Protein AF-A0A4S3JK43-F1 (afdb_monomer_lite)

Radius of gyration: 19.87 Å; chains: 1; bounding box: 52×36×55 Å

Organism: NCBI:txid1220188

Sequence (204 aa):
MPNLSIALGRFKNSVSPQIVTAFYYDSKAAVPNTFSPPVPAKHADFVQYVNSHPQEPVSGLVRQYRDYDAIVRKMFAQEPDHPSISVGFLSIVPLSTEHESVDLKVRACDPSPESEEVKSKHLVPLKDEDRRPNGSPAVVSSMKEFRANFDIVCENSLHDLDWNNVVVPCSAVASSLVPVPEQYAHQAMASVASVTRSLRSRMT

Foldseek 3Di:
DDDQDDDDFDDDDDPDFDFPQQADDDDPDDQDQPQPPDQPDALQCLLVVCVVCLPDDVCVNCPRLVVSVVVVVVCCVPPVPPPNRNPRNRNGRHQADQPFHRQHWDAFDDCVVPDPVVVVPDPDDDDPVRTDDGGHHAFDRHPVQLLLQLCVLVVVPCVVPRSTHDHDRCVSRVRSRGDDPPVCPVVSVVSVVVVVVVVVVVVD

Secondary structure (DSSP, 8-state):
---------------S----SS------S---S-PSSPPSS-GGGHHHHHHH-TTS-HHHHTHHHHHHHHHHHHHHHH-TT-TTTSSTTTT----B-SS-B---B--PPP-TTS-HHHHTT-SSPPPGGGSPPTTSBSS-SSHHHHHHHHHHHTTTTTTT---TT----HHHHHHHHSPPPHHHHHHHHHHHHHHHHHHHHH--

Structure (mmCIF, N/CA/C/O backbone):
data_AF-A0A4S3JK43-F1
#
_entry.id   AF-A0A4S3JK43-F1
#
loop_
_atom_site.group_PDB
_atom_site.id
_atom_site.type_symbol
_atom_site.label_atom_id
_atom_site.label_alt_id
_atom_site.label_comp_id
_atom_site.label_asym_id
_atom_site.label_entity_id
_atom_site.label_seq_id
_atom_site.pdbx_PDB_ins_code
_atom_site.Cartn_x
_atom_site.Cartn_y
_atom_site.Cartn_z
_atom_site.occupancy
_atom_site.B_iso_or_equiv
_atom_site.auth_seq_id
_atom_site.auth_comp_id
_atom_site.auth_asym_id
_atom_site.auth_atom_id
_atom_site.pdbx_PDB_model_num
ATOM 1 N N . MET A 1 1 ? -6.129 -17.955 -3.817 1.00 21.62 1 MET A N 1
ATOM 2 C CA . MET A 1 1 ? -4.766 -17.808 -3.262 1.00 21.62 1 MET A CA 1
ATOM 3 C C . MET A 1 1 ? -4.440 -16.324 -3.234 1.00 21.62 1 MET A C 1
ATOM 5 O O . MET A 1 1 ? -4.575 -15.719 -4.293 1.00 21.62 1 MET A O 1
ATOM 9 N N . PRO A 1 2 ? -4.127 -15.692 -2.091 1.00 27.53 2 PRO A N 1
ATOM 10 C CA . PRO A 1 2 ? -3.780 -14.280 -2.104 1.00 27.53 2 PRO A CA 1
ATOM 11 C C . PRO A 1 2 ? -2.303 -14.147 -2.491 1.00 27.53 2 PRO A C 1
ATOM 13 O O . PRO A 1 2 ? -1.413 -14.608 -1.781 1.00 27.53 2 PRO A O 1
ATOM 16 N N . ASN A 1 3 ? -2.058 -13.558 -3.659 1.00 22.78 3 ASN A N 1
ATOM 17 C CA . ASN A 1 3 ? -0.717 -13.289 -4.163 1.00 22.78 3 ASN A CA 1
ATOM 18 C C . ASN A 1 3 ? -0.169 -12.029 -3.485 1.00 22.78 3 ASN A C 1
ATOM 20 O O . ASN A 1 3 ? -0.546 -10.910 -3.834 1.00 22.78 3 ASN A O 1
ATOM 24 N N . LEU A 1 4 ? 0.732 -12.232 -2.525 1.00 21.45 4 LEU A N 1
ATOM 25 C CA . LEU A 1 4 ? 1.594 -11.195 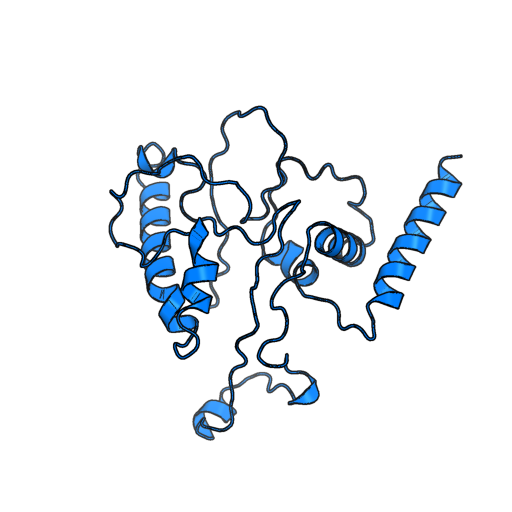-1.968 1.00 21.45 4 LEU A CA 1
ATOM 26 C C . LEU A 1 4 ? 2.477 -10.647 -3.104 1.00 21.45 4 LEU A C 1
ATOM 28 O O . LEU A 1 4 ? 3.251 -11.391 -3.704 1.00 21.45 4 LEU A O 1
ATOM 32 N N . SER A 1 5 ? 2.325 -9.369 -3.456 1.00 23.05 5 SER A N 1
ATOM 33 C CA . SER A 1 5 ? 3.155 -8.724 -4.481 1.00 23.05 5 SER A CA 1
ATOM 34 C C . SER A 1 5 ? 4.331 -8.008 -3.823 1.00 23.05 5 SER A C 1
ATOM 36 O O . SER A 1 5 ? 4.140 -7.124 -2.994 1.00 23.05 5 SER A O 1
ATOM 38 N N . ILE A 1 6 ? 5.543 -8.415 -4.200 1.00 26.05 6 ILE A N 1
ATOM 39 C CA . ILE A 1 6 ? 6.818 -7.784 -3.849 1.00 26.05 6 ILE A CA 1
ATOM 40 C C . ILE A 1 6 ? 7.334 -7.126 -5.134 1.00 26.05 6 ILE A C 1
ATOM 42 O O . ILE A 1 6 ? 7.434 -7.799 -6.161 1.00 26.05 6 ILE A O 1
ATOM 46 N N . ALA A 1 7 ? 7.622 -5.824 -5.097 1.00 32.94 7 ALA A N 1
ATOM 47 C CA . ALA A 1 7 ? 8.268 -5.127 -6.207 1.00 32.94 7 ALA A CA 1
ATOM 48 C C . ALA A 1 7 ? 9.750 -5.538 -6.272 1.00 32.94 7 ALA A C 1
ATOM 50 O O . ALA A 1 7 ? 10.445 -5.511 -5.258 1.00 32.94 7 ALA A O 1
ATOM 51 N N . LEU A 1 8 ? 10.224 -5.936 -7.454 1.00 30.16 8 LEU A N 1
ATOM 52 C CA . LEU A 1 8 ? 11.607 -6.347 -7.705 1.00 30.16 8 LEU A CA 1
ATOM 53 C C . LEU A 1 8 ? 12.268 -5.334 -8.644 1.00 30.16 8 LEU A C 1
ATOM 55 O O . LEU A 1 8 ? 11.792 -5.114 -9.754 1.00 30.16 8 LEU A O 1
ATOM 59 N N . GLY A 1 9 ? 13.373 -4.737 -8.198 1.00 32.94 9 GLY A N 1
ATOM 60 C CA . GLY A 1 9 ? 14.222 -3.849 -8.990 1.00 32.94 9 GLY A CA 1
ATOM 61 C C . GLY A 1 9 ? 15.698 -4.122 -8.699 1.00 32.94 9 GLY A C 1
ATOM 62 O O . GLY A 1 9 ? 16.065 -4.479 -7.580 1.00 32.94 9 GLY A O 1
ATOM 63 N N . ARG A 1 10 ? 16.556 -3.987 -9.715 1.00 30.67 10 ARG A N 1
ATOM 64 C CA . ARG A 1 10 ? 18.011 -4.167 -9.603 1.00 30.67 10 ARG A CA 1
ATOM 65 C C . ARG A 1 10 ? 18.656 -2.792 -9.404 1.00 30.67 10 ARG A C 1
ATOM 67 O O . ARG A 1 10 ? 18.830 -2.052 -10.365 1.00 30.67 10 ARG A O 1
ATOM 74 N N . PHE A 1 11 ? 19.019 -2.446 -8.171 1.00 35.94 11 PHE A N 1
ATOM 75 C CA . PHE A 1 11 ? 19.742 -1.205 -7.877 1.00 35.94 11 PHE A CA 1
ATOM 76 C C . PHE A 1 11 ? 21.240 -1.396 -8.155 1.00 35.94 11 PHE A C 1
ATOM 78 O O . PHE A 1 11 ? 21.933 -2.091 -7.415 1.00 35.94 11 PHE A O 1
ATOM 85 N N . LYS A 1 12 ? 21.755 -0.801 -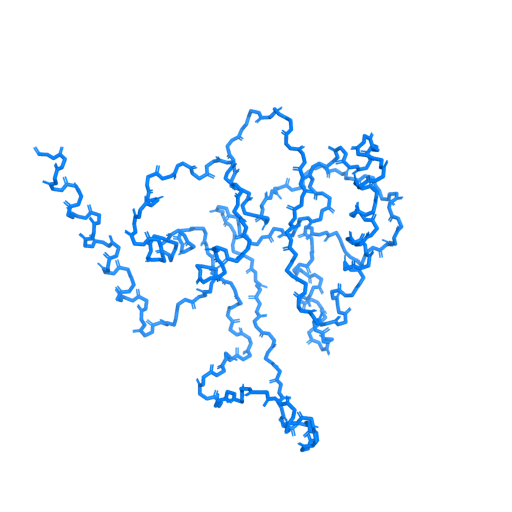9.237 1.00 32.38 12 LYS A N 1
ATOM 86 C CA . LYS A 1 12 ? 23.202 -0.625 -9.447 1.00 32.38 12 LYS A CA 1
ATOM 87 C C . LYS A 1 12 ? 23.560 0.833 -9.159 1.00 32.38 12 LYS A C 1
ATOM 89 O O . LYS A 1 12 ? 23.078 1.712 -9.859 1.00 32.38 12 LYS A O 1
ATOM 94 N N . ASN A 1 13 ? 24.397 1.034 -8.138 1.00 34.53 13 ASN A N 1
ATOM 95 C CA . ASN A 1 13 ? 25.210 2.220 -7.836 1.00 34.53 13 ASN A CA 1
ATOM 96 C C . ASN A 1 13 ? 24.635 3.571 -8.299 1.00 34.53 13 ASN A C 1
ATOM 98 O O . ASN A 1 13 ? 24.945 4.030 -9.396 1.00 34.53 13 ASN A O 1
ATOM 102 N N . SER A 1 14 ? 23.884 4.250 -7.430 1.00 33.47 14 SER A N 1
ATOM 103 C CA . SER A 1 14 ? 23.610 5.680 -7.591 1.00 33.47 14 SER A CA 1
ATOM 104 C C . SER A 1 14 ? 23.762 6.395 -6.255 1.00 33.47 14 SER A C 1
ATOM 106 O O . SER A 1 14 ? 23.276 5.940 -5.222 1.00 33.47 14 SER A O 1
ATOM 108 N N . VAL A 1 15 ? 24.522 7.484 -6.289 1.00 31.30 15 VAL A N 1
ATOM 109 C CA . VAL A 1 15 ? 25.023 8.238 -5.143 1.00 31.30 15 VAL A CA 1
ATOM 110 C C . VAL A 1 15 ? 24.006 9.329 -4.812 1.00 31.30 15 VAL A C 1
ATOM 112 O O . VAL A 1 15 ? 24.186 10.459 -5.240 1.00 31.30 15 VAL A O 1
ATOM 115 N N . SER A 1 16 ? 22.913 8.991 -4.121 1.00 28.38 16 SER A N 1
ATOM 116 C CA . SER A 1 16 ? 22.078 9.963 -3.391 1.00 28.38 16 SER A CA 1
ATOM 117 C C . SER A 1 16 ? 21.059 9.266 -2.464 1.00 28.38 16 SER A C 1
ATOM 119 O O . SER A 1 16 ? 20.673 8.130 -2.734 1.00 28.38 16 SER A O 1
ATOM 121 N N . PRO A 1 17 ? 20.639 9.911 -1.360 1.00 27.95 17 PRO A N 1
ATOM 122 C CA . PRO A 1 17 ? 19.913 9.267 -0.259 1.00 27.95 17 PRO A CA 1
ATOM 123 C C . PRO A 1 17 ? 18.385 9.395 -0.389 1.00 27.95 17 PRO A C 1
ATOM 125 O O . PRO A 1 17 ? 17.904 10.503 -0.206 1.00 27.95 17 PRO A O 1
ATOM 128 N N . GLN A 1 18 ? 17.614 8.324 -0.670 1.00 27.48 18 GLN A N 1
ATOM 129 C CA . GLN A 1 18 ? 16.135 8.304 -0.500 1.00 27.48 18 GLN A CA 1
ATOM 130 C C . GLN A 1 18 ? 15.566 6.890 -0.241 1.00 27.48 18 GLN A C 1
ATOM 132 O O . GLN A 1 18 ? 16.079 5.903 -0.753 1.00 27.48 18 GLN A O 1
ATOM 137 N N . ILE A 1 19 ? 14.513 6.800 0.577 1.00 31.27 19 ILE A N 1
ATOM 138 C CA . ILE A 1 19 ? 13.820 5.581 1.053 1.00 31.27 19 ILE A CA 1
ATOM 139 C C . ILE A 1 19 ? 13.072 4.869 -0.084 1.00 31.27 19 ILE A C 1
ATOM 141 O O . ILE A 1 19 ? 12.347 5.519 -0.830 1.00 31.27 19 ILE A O 1
ATOM 145 N N . VAL A 1 20 ? 13.158 3.535 -0.173 1.00 31.36 20 VAL A N 1
ATOM 146 C CA . VAL A 1 20 ? 12.403 2.711 -1.138 1.00 31.36 20 VAL A CA 1
ATOM 147 C C . VAL A 1 20 ? 11.753 1.505 -0.453 1.00 31.36 20 VAL A C 1
ATOM 149 O O . VAL A 1 20 ? 11.879 0.376 -0.903 1.00 31.36 20 VAL A O 1
ATOM 152 N N . THR A 1 21 ? 10.921 1.693 0.573 1.00 31.48 21 THR A N 1
ATOM 153 C CA . THR A 1 21 ? 9.732 0.812 0.584 1.00 31.48 21 THR A CA 1
ATOM 154 C C . THR A 1 21 ? 9.048 1.126 -0.732 1.00 31.48 21 THR A C 1
ATOM 156 O O . THR A 1 21 ? 8.925 2.321 -0.999 1.00 31.48 21 THR A O 1
ATOM 159 N N . ALA A 1 22 ? 8.754 0.130 -1.586 1.00 34.19 22 ALA A N 1
ATOM 160 C CA . ALA A 1 22 ? 8.150 0.381 -2.897 1.00 34.19 22 ALA A CA 1
ATOM 161 C C . ALA A 1 22 ? 7.182 1.549 -2.737 1.00 34.19 22 ALA A C 1
ATOM 163 O O . ALA A 1 22 ? 6.277 1.415 -1.912 1.00 34.19 22 ALA A O 1
ATOM 164 N N . PHE A 1 23 ? 7.522 2.667 -3.412 1.00 37.28 23 PHE A N 1
ATOM 165 C CA . PHE A 1 23 ? 6.862 3.982 -3.429 1.00 37.28 23 PHE A CA 1
ATOM 166 C C . PHE A 1 23 ? 7.622 5.200 -2.848 1.00 37.28 23 PHE A C 1
ATOM 168 O O . PHE A 1 23 ? 7.091 5.882 -1.976 1.00 37.28 23 PHE A O 1
ATOM 175 N N . TYR A 1 24 ? 8.762 5.588 -3.459 1.00 25.50 24 TYR A N 1
ATOM 176 C CA . TYR A 1 24 ? 9.117 7.013 -3.641 1.00 25.50 24 TYR A CA 1
ATOM 177 C C . TYR A 1 24 ? 10.156 7.302 -4.760 1.00 25.50 24 TYR A C 1
ATOM 179 O O . TYR A 1 24 ? 11.210 6.674 -4.758 1.00 25.50 24 TYR A O 1
ATOM 187 N N . TYR A 1 25 ? 9.864 8.237 -5.693 1.00 30.89 25 TYR A N 1
ATOM 188 C CA . TYR A 1 25 ? 10.819 9.158 -6.369 1.00 30.89 25 TYR A CA 1
ATOM 189 C C . TYR A 1 25 ? 10.104 10.212 -7.262 1.00 30.89 25 TYR A C 1
ATOM 191 O O . TYR A 1 25 ? 9.044 9.941 -7.828 1.00 30.89 25 TYR A O 1
ATOM 199 N N . ASP A 1 26 ? 10.738 11.386 -7.404 1.00 31.27 26 ASP A N 1
ATOM 200 C CA . ASP A 1 26 ? 10.402 12.577 -8.215 1.00 31.27 26 ASP A CA 1
ATOM 201 C C . ASP A 1 26 ? 10.646 12.366 -9.731 1.00 31.27 26 ASP A C 1
ATOM 203 O O . ASP A 1 26 ? 11.760 12.097 -10.186 1.00 31.27 26 ASP A O 1
ATOM 207 N N . SER A 1 27 ? 9.604 12.475 -10.562 1.00 33.16 27 SER A N 1
ATOM 208 C CA . SER A 1 27 ? 9.692 12.174 -11.994 1.00 33.16 27 SER A CA 1
ATOM 209 C C . SER A 1 27 ? 10.045 13.397 -12.857 1.00 33.16 27 SER A C 1
ATOM 211 O O . SER A 1 27 ? 9.162 14.096 -13.354 1.00 33.16 27 SER A O 1
ATOM 213 N N . LYS A 1 28 ? 11.334 13.575 -13.177 1.00 31.34 28 LYS A N 1
ATOM 214 C CA . LYS A 1 28 ? 11.771 14.297 -14.400 1.00 31.34 28 LYS A CA 1
ATOM 215 C C . LYS A 1 28 ? 12.385 13.405 -15.483 1.00 31.34 28 LYS A C 1
ATOM 217 O O . LYS A 1 28 ? 12.762 13.904 -16.541 1.00 31.34 28 LYS A O 1
ATOM 222 N N . ALA A 1 29 ? 12.441 12.089 -15.283 1.00 35.53 29 ALA A N 1
ATOM 223 C CA . ALA A 1 29 ? 12.893 11.161 -16.316 1.00 35.53 29 ALA A CA 1
ATOM 224 C C . ALA A 1 29 ? 11.704 10.641 -17.142 1.00 35.53 29 ALA A C 1
ATOM 226 O O . ALA A 1 29 ? 10.849 9.903 -16.651 1.00 35.53 29 ALA A O 1
ATOM 227 N N . ALA A 1 30 ? 11.646 11.029 -18.417 1.00 34.38 30 ALA A N 1
ATOM 228 C CA . ALA A 1 30 ? 10.699 10.479 -19.377 1.00 34.38 30 ALA A CA 1
ATOM 229 C C . ALA A 1 30 ? 11.078 9.024 -19.705 1.00 34.38 30 ALA A C 1
ATOM 231 O O . ALA A 1 30 ? 12.048 8.770 -20.415 1.00 34.38 30 ALA A O 1
ATOM 232 N N . VAL A 1 31 ? 10.312 8.064 -19.186 1.00 43.66 31 VAL A N 1
ATOM 233 C CA . VAL A 1 31 ? 10.404 6.656 -19.596 1.00 43.66 31 VAL A CA 1
ATOM 234 C C . VAL A 1 31 ? 9.749 6.511 -20.980 1.00 43.66 31 VAL A C 1
ATOM 236 O O . VAL A 1 31 ? 8.636 7.014 -21.162 1.00 43.66 31 VAL A O 1
ATOM 239 N N . PRO A 1 32 ? 10.396 5.871 -21.973 1.00 40.34 32 PRO A N 1
ATOM 240 C CA . PRO A 1 32 ? 9.797 5.664 -23.288 1.00 40.34 32 PRO A CA 1
ATOM 241 C C . PRO A 1 32 ? 8.547 4.769 -23.201 1.00 40.34 32 PRO A C 1
ATOM 243 O O . PRO A 1 32 ? 8.568 3.703 -22.591 1.00 40.34 32 PRO A O 1
ATOM 246 N N . ASN A 1 33 ? 7.461 5.210 -23.844 1.00 44.09 33 ASN A N 1
ATOM 247 C CA . ASN A 1 33 ? 6.120 4.599 -23.866 1.00 44.09 33 ASN A CA 1
ATOM 248 C C . ASN A 1 33 ? 6.026 3.264 -24.652 1.00 44.09 33 ASN A C 1
ATOM 250 O O . ASN A 1 33 ? 5.014 2.996 -25.293 1.00 44.09 33 ASN A O 1
ATOM 254 N N . THR A 1 34 ? 7.060 2.422 -24.677 1.00 51.34 34 THR A N 1
ATOM 255 C CA . THR A 1 34 ? 7.114 1.254 -25.585 1.00 51.34 34 THR A CA 1
ATOM 256 C C . THR A 1 34 ? 6.593 -0.056 -24.989 1.00 51.34 34 THR A C 1
ATOM 258 O O . THR A 1 34 ? 6.662 -1.091 -25.648 1.00 51.34 34 THR A O 1
ATOM 261 N N . PHE A 1 35 ? 6.060 -0.048 -23.765 1.00 57.81 35 PHE A N 1
ATOM 262 C CA . PHE A 1 35 ? 5.606 -1.269 -23.100 1.00 57.81 35 PHE A CA 1
ATOM 263 C C . PHE A 1 35 ? 4.106 -1.519 -23.326 1.00 57.81 35 PHE A C 1
ATOM 265 O O . PHE A 1 35 ? 3.270 -0.688 -22.981 1.00 57.81 35 PHE A O 1
ATOM 272 N N . SER A 1 36 ? 3.775 -2.675 -23.907 1.00 56.28 36 SER A N 1
ATOM 273 C CA . SER A 1 36 ? 2.405 -3.168 -24.097 1.00 56.28 36 SER A CA 1
ATOM 274 C C . SER A 1 36 ? 2.100 -4.196 -22.998 1.00 56.28 36 SER A C 1
ATOM 276 O O . SER A 1 36 ? 2.900 -5.117 -22.820 1.00 56.28 36 SER A O 1
ATOM 278 N N . PRO A 1 37 ? 1.005 -4.049 -22.233 1.00 67.25 37 PRO A N 1
ATOM 279 C CA . PRO A 1 37 ? -0.197 -3.284 -22.525 1.00 67.25 37 PRO A CA 1
ATOM 280 C C . PRO A 1 37 ? -0.093 -1.837 -22.018 1.00 67.25 37 PRO A C 1
ATOM 282 O O . PRO A 1 37 ? 0.562 -1.584 -21.006 1.00 67.25 37 PRO A O 1
ATOM 285 N N . PRO A 1 38 ? -0.759 -0.880 -22.682 1.00 79.44 38 PRO A N 1
ATOM 286 C CA . PRO A 1 38 ? -0.805 0.492 -22.201 1.00 79.44 38 PRO A CA 1
ATOM 287 C C . PRO A 1 38 ? -1.550 0.573 -20.861 1.00 79.44 38 PRO A C 1
ATOM 289 O O . PRO A 1 38 ? -2.595 -0.057 -20.679 1.00 79.44 38 PRO A O 1
ATOM 292 N N . VAL A 1 39 ? -1.024 1.379 -19.938 1.00 85.81 39 VAL A N 1
ATOM 293 C CA . VAL A 1 39 ? -1.710 1.761 -18.694 1.00 85.81 39 VAL A CA 1
ATOM 294 C C . VAL A 1 39 ? -2.438 3.103 -18.878 1.00 85.81 39 VAL A C 1
ATOM 296 O O . VAL A 1 39 ? -1.941 3.947 -19.627 1.00 85.81 39 VAL A O 1
ATOM 299 N N . PRO A 1 40 ? -3.587 3.337 -18.212 1.00 87.81 40 PRO A N 1
ATOM 300 C CA . PRO A 1 40 ? -4.376 4.571 -18.363 1.00 87.81 40 PRO A CA 1
ATOM 301 C C . PRO A 1 40 ? -3.638 5.852 -17.971 1.00 87.81 40 PRO A C 1
ATOM 303 O O . PRO A 1 40 ? -3.845 6.906 -18.565 1.00 87.81 40 PRO A O 1
ATOM 306 N N . ALA A 1 41 ? -2.775 5.750 -16.966 1.00 89.44 41 ALA A N 1
ATOM 307 C CA . ALA A 1 41 ? -1.901 6.811 -16.496 1.00 89.44 41 ALA A CA 1
ATOM 308 C C . ALA A 1 41 ? -0.573 6.204 -16.041 1.00 89.44 41 ALA A C 1
ATOM 310 O O . ALA A 1 41 ? -0.511 5.020 -15.687 1.00 89.44 41 ALA A O 1
ATOM 311 N N . LYS A 1 42 ? 0.496 7.004 -16.016 1.00 86.38 42 LYS A N 1
ATOM 312 C CA . LYS A 1 42 ? 1.786 6.554 -15.478 1.00 86.38 42 LYS A CA 1
ATOM 313 C C . LYS A 1 42 ? 1.633 6.196 -13.999 1.00 86.38 42 LYS A C 1
ATOM 315 O O . LYS A 1 42 ? 0.785 6.752 -13.312 1.00 86.38 42 LYS A O 1
ATOM 320 N N . HIS A 1 43 ? 2.486 5.308 -13.490 1.00 85.69 43 HIS A N 1
ATOM 321 C CA . HIS A 1 43 ? 2.465 4.928 -12.071 1.00 85.69 43 HIS A CA 1
ATOM 322 C C . HIS A 1 43 ? 2.637 6.136 -11.131 1.00 85.69 43 HIS A C 1
ATOM 324 O O . HIS A 1 43 ? 1.994 6.177 -10.087 1.00 85.69 43 HIS A O 1
ATOM 330 N N . ALA A 1 44 ? 3.416 7.147 -11.538 1.00 82.56 44 ALA A N 1
ATOM 331 C CA . ALA A 1 44 ? 3.544 8.423 -10.827 1.00 82.56 44 ALA A CA 1
ATOM 332 C C . ALA A 1 44 ? 2.196 9.145 -10.636 1.00 82.56 44 ALA A C 1
ATOM 334 O O . ALA A 1 44 ? 1.936 9.704 -9.576 1.00 82.56 44 ALA A O 1
ATOM 335 N N . ASP A 1 45 ? 1.314 9.045 -11.631 1.00 86.31 45 ASP A N 1
ATOM 336 C CA . ASP A 1 45 ? 0.011 9.710 -11.670 1.00 86.31 45 ASP A CA 1
ATOM 337 C C . ASP A 1 45 ? -1.132 8.765 -11.248 1.00 86.31 45 ASP A C 1
ATOM 339 O O . ASP A 1 45 ? -2.310 9.111 -11.348 1.00 86.31 45 ASP A O 1
ATOM 343 N N . PHE A 1 46 ? -0.817 7.548 -10.783 1.00 87.94 46 PHE A N 1
ATOM 344 C CA . PHE A 1 46 ? -1.811 6.511 -10.483 1.00 87.94 46 PHE A CA 1
ATOM 345 C C . PHE A 1 46 ? -2.841 6.975 -9.453 1.00 87.94 46 PHE A C 1
ATOM 347 O O . PHE A 1 46 ? -4.033 6.728 -9.611 1.00 87.94 46 PHE A O 1
ATOM 354 N N . VAL A 1 47 ? -2.402 7.670 -8.405 1.00 87.75 47 VAL A N 1
ATOM 355 C CA . VAL A 1 47 ? -3.305 8.154 -7.351 1.00 87.75 47 VAL A CA 1
ATOM 356 C C . VAL A 1 47 ? -4.262 9.201 -7.920 1.00 87.75 47 VAL A C 1
ATOM 358 O O . VAL A 1 47 ? -5.464 9.137 -7.668 1.00 87.75 47 VAL A O 1
ATOM 361 N N . GLN A 1 48 ? -3.759 10.112 -8.757 1.00 89.88 48 GLN A N 1
ATOM 362 C CA . GLN A 1 48 ? -4.591 11.093 -9.449 1.00 89.88 48 GLN A CA 1
ATOM 363 C C . GLN A 1 48 ? -5.613 10.407 -10.366 1.00 89.88 48 GLN A C 1
ATOM 365 O O . GLN A 1 48 ? -6.783 10.785 -10.362 1.00 89.88 48 GLN A O 1
ATOM 370 N N . TYR A 1 49 ? -5.193 9.372 -11.100 1.00 91.44 49 TYR A N 1
ATOM 371 C CA . TYR A 1 49 ? -6.076 8.558 -11.935 1.00 91.44 49 TYR A CA 1
ATOM 372 C C . TYR A 1 49 ? -7.160 7.847 -11.122 1.00 91.44 49 TYR A C 1
ATOM 374 O O . TYR A 1 49 ? -8.330 7.863 -11.498 1.00 91.44 49 TYR A O 1
ATOM 382 N N . VAL A 1 50 ? -6.803 7.254 -9.982 1.00 91.12 50 VAL A N 1
ATOM 383 C CA . VAL A 1 50 ? -7.787 6.648 -9.085 1.00 91.12 50 VAL A CA 1
ATOM 384 C C . VAL A 1 50 ? -8.781 7.719 -8.646 1.00 91.12 50 VAL A C 1
ATOM 386 O O . VAL A 1 50 ? -9.983 7.545 -8.842 1.00 91.12 50 VAL A O 1
ATOM 389 N N . ASN A 1 51 ? -8.309 8.855 -8.136 1.00 90.88 51 ASN A N 1
ATOM 390 C CA . ASN A 1 51 ? -9.160 9.934 -7.635 1.00 90.88 51 ASN A CA 1
ATOM 391 C C . ASN A 1 51 ? -10.084 10.552 -8.694 1.00 90.88 51 ASN A C 1
ATOM 393 O O . ASN A 1 51 ? -11.186 10.970 -8.343 1.00 90.88 51 ASN A O 1
ATOM 397 N N . SER A 1 52 ? -9.695 10.566 -9.973 1.00 93.88 52 SER A N 1
ATOM 398 C CA . SER A 1 52 ? -10.558 11.046 -11.061 1.00 93.88 52 SER A CA 1
ATOM 399 C C . SER A 1 52 ? -11.681 10.074 -11.447 1.00 93.88 52 SER A C 1
ATOM 401 O O . SER A 1 52 ? -12.630 10.491 -12.108 1.00 93.88 52 SER A O 1
ATOM 403 N N . HIS A 1 53 ? -11.644 8.823 -10.970 1.00 93.88 53 HIS A N 1
ATOM 404 C CA . HIS A 1 53 ? -12.668 7.799 -11.216 1.00 93.88 53 HIS A CA 1
ATOM 405 C C . HIS A 1 53 ? -13.304 7.307 -9.900 1.00 93.88 53 HIS A C 1
ATOM 407 O O . HIS A 1 53 ? -13.120 6.151 -9.508 1.00 93.88 53 HIS A O 1
ATOM 413 N N . PRO A 1 54 ? -14.048 8.156 -9.161 1.00 90.56 54 PRO A N 1
ATOM 414 C CA . PRO A 1 54 ? -14.586 7.803 -7.843 1.00 90.56 54 PRO A CA 1
ATOM 415 C C . PRO A 1 54 ? -15.702 6.748 -7.888 1.00 90.56 54 PRO A C 1
ATOM 417 O O . PRO A 1 54 ? -15.886 6.030 -6.911 1.00 90.56 54 PRO A O 1
ATOM 420 N N . GLN A 1 55 ? -16.430 6.651 -9.005 1.00 89.50 55 GLN A N 1
ATOM 421 C CA . GLN A 1 55 ? -17.551 5.716 -9.183 1.00 89.50 55 GLN A CA 1
ATOM 422 C C . GLN A 1 55 ? -17.110 4.329 -9.663 1.00 89.50 55 GLN A C 1
ATOM 424 O O . GLN A 1 55 ? -17.896 3.384 -9.642 1.00 89.50 55 GLN A O 1
ATOM 429 N N . GLU A 1 56 ? -15.859 4.191 -10.101 1.00 90.00 56 GLU A N 1
ATOM 430 C CA . GLU A 1 56 ? -15.332 2.908 -10.546 1.00 90.00 56 GLU A CA 1
ATOM 431 C C . GLU A 1 56 ? -14.768 2.107 -9.365 1.00 90.00 56 GLU A C 1
ATOM 433 O O . GLU A 1 56 ? -14.056 2.657 -8.508 1.00 90.00 56 GLU A O 1
ATOM 438 N N . PRO A 1 57 ? -15.043 0.791 -9.302 1.00 87.19 57 PRO A N 1
ATOM 439 C CA . PRO A 1 57 ? -14.472 -0.056 -8.272 1.00 87.19 57 PRO A CA 1
ATOM 440 C C . PRO A 1 57 ? -12.949 -0.107 -8.428 1.00 87.19 57 PRO A C 1
ATOM 442 O O . PRO A 1 57 ? -12.428 -0.301 -9.529 1.00 87.19 57 PRO A O 1
ATOM 445 N N . VAL A 1 58 ? -12.222 -0.004 -7.309 1.00 87.56 58 VAL A N 1
ATOM 446 C CA . VAL A 1 58 ? -10.745 -0.026 -7.301 1.00 87.56 58 VAL A CA 1
ATOM 447 C C . VAL A 1 58 ? -10.202 -1.267 -8.013 1.00 87.56 58 VAL A C 1
ATOM 449 O O . VAL A 1 58 ? -9.217 -1.176 -8.737 1.00 87.56 58 VAL A O 1
ATOM 452 N N . SER A 1 59 ? -10.875 -2.413 -7.867 1.00 85.56 59 SER A N 1
ATOM 453 C CA . SER A 1 59 ? -10.522 -3.674 -8.531 1.00 85.56 59 SER A CA 1
ATOM 454 C C . SER A 1 59 ? -10.532 -3.587 -10.063 1.00 85.56 59 SER A C 1
ATOM 456 O O . SER A 1 59 ? -9.727 -4.256 -10.713 1.00 85.56 59 SER A O 1
ATOM 458 N N . GLY A 1 60 ? -11.406 -2.757 -10.639 1.00 88.19 60 GLY A N 1
ATOM 459 C CA . GLY A 1 60 ? -11.424 -2.449 -12.068 1.00 88.19 60 GLY A CA 1
ATOM 460 C C . GLY A 1 60 ? -10.256 -1.549 -12.459 1.00 88.19 60 GLY A C 1
ATOM 461 O O . GLY A 1 60 ? -9.497 -1.893 -13.364 1.00 88.19 60 GLY A O 1
ATOM 462 N N . LEU A 1 61 ? -10.052 -0.463 -11.707 1.00 90.62 61 LEU A N 1
ATOM 463 C CA . LEU A 1 61 ? -9.001 0.529 -11.961 1.00 90.62 61 LEU A CA 1
ATOM 464 C C . LEU A 1 61 ? -7.586 -0.070 -11.917 1.00 90.62 61 LEU A C 1
ATOM 466 O O . LEU A 1 61 ? -6.740 0.280 -12.735 1.00 90.62 61 LEU A O 1
ATOM 470 N N . VAL A 1 62 ? -7.319 -1.010 -11.002 1.00 90.56 62 VAL A N 1
ATOM 471 C CA . VAL A 1 62 ? -5.997 -1.658 -10.866 1.00 90.56 62 VAL A CA 1
ATOM 472 C C . VAL A 1 62 ? -5.745 -2.769 -11.884 1.00 90.56 62 VAL A C 1
ATOM 474 O O . VAL A 1 62 ? -4.616 -3.245 -12.003 1.00 90.56 62 VAL A O 1
ATOM 477 N N . ARG A 1 63 ? -6.770 -3.225 -12.613 1.00 88.12 63 ARG A N 1
ATOM 478 C CA . ARG A 1 63 ? -6.668 -4.411 -13.474 1.00 88.12 63 ARG A CA 1
ATOM 479 C C . ARG A 1 63 ? -5.592 -4.253 -14.546 1.00 88.12 63 ARG A C 1
ATOM 481 O O . ARG A 1 63 ? -4.762 -5.142 -14.698 1.00 88.12 63 ARG A O 1
ATOM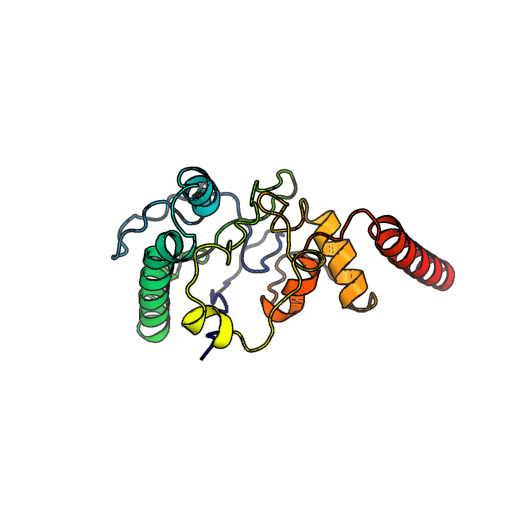 488 N N . GLN A 1 64 ? -5.579 -3.119 -15.242 1.00 86.12 64 GLN A N 1
ATOM 489 C CA . GLN A 1 64 ? -4.608 -2.850 -16.308 1.00 86.12 64 GLN A CA 1
ATOM 490 C C . GLN A 1 64 ? -3.178 -2.736 -15.769 1.00 86.12 64 GLN A C 1
ATOM 492 O O . GLN A 1 64 ? -2.248 -3.227 -16.401 1.00 86.12 64 GLN A O 1
ATOM 497 N N . TYR A 1 65 ? -3.007 -2.183 -14.566 1.00 87.69 65 TYR A N 1
ATOM 498 C CA . TYR A 1 65 ? -1.714 -2.132 -13.878 1.00 87.69 65 TYR A CA 1
ATOM 499 C C . TYR A 1 65 ? -1.221 -3.523 -13.467 1.00 87.69 65 TYR A C 1
ATOM 501 O O . TYR A 1 65 ? -0.041 -3.828 -13.598 1.00 87.69 65 TYR A O 1
ATOM 509 N N . ARG A 1 66 ? -2.119 -4.410 -13.025 1.00 86.38 66 ARG A N 1
ATOM 510 C CA . ARG A 1 66 ? -1.774 -5.806 -12.723 1.00 86.38 66 ARG A CA 1
ATOM 511 C C . ARG A 1 66 ? -1.353 -6.570 -13.977 1.00 86.38 66 ARG A C 1
ATOM 513 O O . ARG A 1 66 ? -0.395 -7.338 -13.930 1.00 86.38 66 ARG A O 1
ATOM 520 N N . ASP A 1 67 ? -2.077 -6.385 -15.077 1.00 85.00 67 ASP A N 1
ATOM 521 C CA . ASP A 1 67 ? -1.782 -7.061 -16.341 1.00 85.00 67 ASP A CA 1
ATOM 522 C C . ASP A 1 67 ? -0.449 -6.542 -16.933 1.00 85.00 67 ASP A C 1
ATOM 524 O O . ASP A 1 67 ? 0.358 -7.334 -17.422 1.00 85.00 67 ASP A O 1
ATOM 528 N N . TYR A 1 68 ? -0.163 -5.241 -16.781 1.00 86.12 68 TYR A N 1
ATOM 529 C CA . TYR A 1 68 ? 1.149 -4.638 -17.043 1.00 86.12 68 TYR A CA 1
ATOM 530 C C . TYR A 1 68 ? 2.255 -5.284 -16.195 1.00 86.12 68 TYR A C 1
ATOM 532 O O . TYR A 1 68 ? 3.242 -5.784 -16.736 1.00 86.12 68 TYR A O 1
ATOM 540 N N . ASP A 1 69 ? 2.069 -5.350 -14.873 1.00 84.25 69 ASP A N 1
ATOM 541 C CA . ASP A 1 69 ? 3.070 -5.884 -13.945 1.00 84.25 69 ASP A CA 1
ATOM 542 C C . ASP A 1 69 ? 3.362 -7.374 -14.194 1.00 84.25 69 ASP A C 1
ATOM 544 O O . ASP A 1 69 ? 4.507 -7.813 -14.110 1.00 84.25 69 ASP A O 1
ATOM 548 N N . ALA A 1 70 ? 2.358 -8.162 -14.595 1.00 83.25 70 ALA A N 1
ATOM 549 C CA . ALA A 1 70 ? 2.551 -9.559 -14.984 1.00 83.25 70 ALA A CA 1
ATOM 550 C C . ALA A 1 70 ? 3.515 -9.710 -16.175 1.00 83.25 70 ALA A C 1
ATOM 552 O O . ALA A 1 70 ? 4.354 -10.617 -16.189 1.00 83.25 70 ALA A O 1
ATOM 553 N N . ILE A 1 71 ? 3.429 -8.811 -17.160 1.00 83.69 71 ILE A N 1
ATOM 554 C CA . ILE A 1 71 ? 4.319 -8.815 -18.326 1.00 83.69 71 ILE A CA 1
ATOM 555 C C . ILE A 1 71 ? 5.706 -8.314 -17.926 1.00 83.69 71 ILE A C 1
ATOM 557 O O . ILE A 1 71 ? 6.695 -8.912 -18.347 1.00 83.69 71 ILE A O 1
ATOM 561 N N . VAL A 1 72 ? 5.799 -7.297 -17.059 1.00 82.56 72 VAL A N 1
ATOM 562 C CA . VAL A 1 72 ? 7.091 -6.795 -16.559 1.00 82.56 72 VAL A CA 1
ATOM 563 C C . VAL A 1 72 ? 7.824 -7.901 -15.808 1.00 82.56 72 VAL A C 1
ATOM 565 O O . VAL A 1 72 ? 8.998 -8.147 -16.072 1.00 82.56 72 VAL A O 1
ATOM 568 N N . ARG A 1 73 ? 7.126 -8.641 -14.939 1.00 82.25 73 ARG A N 1
ATOM 569 C CA . ARG A 1 73 ? 7.694 -9.787 -14.212 1.00 82.25 73 ARG A CA 1
ATOM 570 C C . ARG A 1 73 ? 8.163 -10.891 -15.153 1.00 82.25 73 ARG A C 1
ATOM 572 O O . ARG A 1 73 ? 9.229 -11.462 -14.938 1.00 82.25 73 ARG A O 1
ATOM 579 N N . LYS A 1 74 ? 7.393 -11.188 -16.205 1.00 82.88 74 LYS A N 1
ATOM 580 C CA . LYS A 1 74 ? 7.794 -12.167 -17.222 1.00 82.88 74 LYS A CA 1
ATOM 581 C C . LYS A 1 74 ? 9.055 -11.709 -17.955 1.00 82.88 74 LYS A C 1
ATOM 583 O O . LYS A 1 74 ? 9.982 -12.497 -18.090 1.00 82.88 74 LYS A O 1
ATOM 588 N N . MET A 1 75 ? 9.107 -10.451 -18.383 1.00 81.12 75 MET A N 1
ATOM 589 C CA . MET A 1 75 ? 10.277 -9.875 -19.044 1.00 81.12 75 MET A CA 1
ATOM 590 C C . MET A 1 75 ? 11.493 -9.892 -18.113 1.00 81.12 75 MET A C 1
ATOM 592 O O . MET A 1 75 ? 12.557 -10.320 -18.531 1.00 81.12 75 MET A O 1
ATOM 596 N N . PHE A 1 76 ? 11.329 -9.540 -16.835 1.00 80.88 76 PHE A N 1
ATOM 597 C CA . PHE A 1 76 ? 12.406 -9.582 -15.842 1.00 80.88 76 PHE A CA 1
ATOM 598 C C . PHE A 1 76 ? 12.972 -10.989 -15.655 1.00 80.88 76 PHE A C 1
ATOM 600 O O . PHE A 1 76 ? 14.182 -11.161 -15.532 1.00 80.88 76 PHE A O 1
ATOM 607 N N . ALA A 1 77 ? 12.101 -11.999 -15.663 1.00 82.50 77 ALA A N 1
ATOM 608 C CA . ALA A 1 77 ? 12.508 -13.390 -15.524 1.00 82.50 77 ALA A CA 1
ATOM 609 C C . ALA A 1 77 ? 13.213 -13.949 -16.772 1.00 82.50 77 ALA A C 1
ATOM 611 O O . ALA A 1 77 ? 14.074 -14.812 -16.630 1.00 82.50 77 ALA A O 1
ATOM 612 N N . GLN A 1 78 ? 12.826 -13.514 -17.976 1.00 85.88 78 GLN A N 1
ATOM 613 C CA . GLN A 1 78 ? 13.341 -14.072 -19.237 1.00 85.88 78 GLN A CA 1
ATOM 614 C C . GLN A 1 78 ? 14.505 -13.262 -19.826 1.00 85.88 78 GLN A C 1
ATOM 616 O O . GLN A 1 78 ? 15.456 -13.837 -20.343 1.00 85.88 78 GLN A O 1
ATOM 621 N N . GLU A 1 79 ? 14.443 -11.935 -19.735 1.00 83.81 79 GLU A N 1
ATOM 622 C CA . GLU A 1 79 ? 15.367 -10.984 -20.358 1.00 83.81 79 GLU A CA 1
ATOM 623 C C . GLU A 1 79 ? 15.748 -9.882 -19.349 1.00 83.81 79 GLU A C 1
ATOM 625 O O . GLU A 1 79 ? 15.351 -8.723 -19.492 1.00 83.81 79 GLU A O 1
ATOM 630 N N . PRO A 1 80 ? 16.520 -10.208 -18.297 1.00 75.94 80 PRO A N 1
ATOM 631 C CA . PRO A 1 80 ? 16.831 -9.267 -17.217 1.00 75.94 80 PRO A CA 1
ATOM 632 C C . PRO A 1 80 ? 17.643 -8.041 -17.667 1.00 75.94 80 PRO A C 1
ATOM 634 O O . PRO A 1 80 ? 17.647 -7.028 -16.969 1.00 75.94 80 PRO A O 1
ATOM 637 N N . ASP A 1 81 ? 18.320 -8.121 -18.816 1.00 81.62 81 ASP A N 1
ATOM 638 C CA . ASP A 1 81 ? 19.106 -7.029 -19.402 1.00 81.62 81 ASP A CA 1
ATOM 639 C C . ASP A 1 81 ? 18.320 -6.230 -20.464 1.00 81.62 81 ASP A C 1
ATOM 641 O O . ASP A 1 81 ? 18.893 -5.401 -21.174 1.00 81.62 81 ASP A O 1
ATOM 645 N N . HIS A 1 82 ? 17.005 -6.455 -20.591 1.00 78.06 82 HIS A N 1
ATOM 646 C CA . HIS A 1 82 ? 16.173 -5.707 -21.529 1.00 78.06 82 HIS A CA 1
ATOM 647 C C . HIS A 1 82 ? 16.182 -4.199 -21.185 1.00 78.06 82 HIS A C 1
ATOM 649 O O . HIS A 1 82 ? 15.960 -3.836 -20.024 1.00 78.06 82 HIS A O 1
ATOM 655 N N . PRO A 1 83 ? 16.343 -3.290 -22.171 1.00 77.69 83 PRO A N 1
ATOM 656 C CA . PRO A 1 83 ? 16.454 -1.846 -21.941 1.00 77.69 83 PRO A CA 1
ATOM 657 C C . PRO A 1 83 ? 15.330 -1.245 -21.085 1.00 77.69 83 PRO A C 1
ATOM 659 O O . PRO A 1 83 ? 15.578 -0.359 -20.266 1.00 77.69 83 PRO A O 1
ATOM 662 N N . SER A 1 84 ? 14.103 -1.756 -21.225 1.00 70.44 84 SER A N 1
ATOM 663 C CA . SER A 1 84 ? 12.945 -1.314 -20.435 1.00 70.44 84 SER A CA 1
ATOM 664 C C . SER A 1 84 ? 13.033 -1.666 -18.946 1.00 70.44 84 SER A C 1
ATOM 666 O O . SER A 1 84 ? 12.445 -0.957 -18.141 1.00 70.44 84 SER A O 1
ATOM 668 N N . ILE A 1 85 ? 13.771 -2.715 -18.567 1.00 69.88 85 ILE A N 1
ATOM 669 C CA . ILE A 1 85 ? 13.962 -3.146 -17.168 1.00 69.88 85 ILE A CA 1
ATOM 670 C C . ILE A 1 85 ? 15.095 -2.376 -16.492 1.00 69.88 85 ILE A C 1
ATOM 672 O O . ILE A 1 85 ? 15.061 -2.150 -15.283 1.00 69.88 85 ILE A O 1
ATOM 676 N N . SER A 1 86 ? 16.084 -1.923 -17.264 1.00 66.12 86 SER A N 1
ATOM 677 C CA . SER A 1 86 ? 17.161 -1.053 -16.766 1.00 66.12 86 SER A CA 1
ATOM 678 C C . SER A 1 86 ? 16.636 0.240 -16.134 1.00 66.12 86 SER A C 1
ATOM 680 O O . SER A 1 86 ? 17.334 0.867 -15.339 1.00 66.12 86 SER A O 1
ATOM 682 N N . VAL A 1 87 ? 15.403 0.634 -16.464 1.00 65.69 87 VAL A N 1
ATOM 683 C CA . VAL A 1 87 ? 14.670 1.691 -15.772 1.00 65.69 87 VAL A CA 1
ATOM 684 C C . VAL A 1 87 ? 14.181 1.128 -14.433 1.00 65.69 87 VAL A C 1
ATOM 686 O O . VAL A 1 87 ? 13.108 0.540 -14.349 1.00 65.69 87 VAL A O 1
ATOM 689 N N . GLY A 1 88 ? 14.969 1.303 -13.368 1.00 63.16 88 GLY A N 1
ATOM 690 C CA . GLY A 1 88 ? 14.745 0.683 -12.049 1.00 63.16 88 GLY A CA 1
ATOM 691 C C . GLY A 1 88 ? 13.427 1.015 -11.324 1.00 63.16 88 GLY A C 1
ATOM 692 O O . GLY A 1 88 ? 13.211 0.519 -10.223 1.00 63.16 88 GLY A O 1
ATOM 693 N N . PHE A 1 89 ? 12.539 1.817 -11.922 1.00 67.00 89 PHE A N 1
ATOM 694 C CA . PHE A 1 89 ? 11.311 2.344 -11.309 1.00 67.00 89 PHE A CA 1
ATOM 695 C C . PHE A 1 89 ? 10.025 1.992 -12.085 1.00 67.00 89 PHE A C 1
ATOM 697 O O . PHE A 1 89 ? 9.015 2.682 -11.966 1.00 67.00 89 PHE A O 1
ATOM 704 N N . LEU A 1 90 ? 10.047 0.932 -12.902 1.00 70.62 90 LEU A N 1
ATOM 705 C CA . LEU A 1 90 ? 9.027 0.653 -13.926 1.00 70.62 90 LEU A CA 1
ATOM 706 C C . LEU A 1 90 ? 7.586 0.402 -13.398 1.00 70.62 90 LEU A C 1
ATOM 708 O O . LEU A 1 90 ? 6.633 0.624 -14.141 1.00 70.62 90 LEU A O 1
ATOM 712 N N . SER A 1 91 ? 7.405 0.040 -12.119 1.00 77.00 91 SER A N 1
ATOM 713 C CA . SER A 1 91 ? 6.090 -0.266 -11.506 1.00 77.00 91 SER A CA 1
ATOM 714 C C . SER A 1 91 ? 5.897 0.371 -10.115 1.00 77.00 91 SER A C 1
ATOM 716 O O . SER A 1 91 ? 5.353 -0.253 -9.203 1.00 77.00 91 SER A O 1
ATOM 718 N N . ILE A 1 92 ? 6.394 1.596 -9.907 1.00 78.25 92 ILE A N 1
ATOM 719 C CA . ILE A 1 92 ? 6.393 2.263 -8.593 1.00 78.25 92 ILE A CA 1
ATOM 720 C C . ILE A 1 92 ? 5.450 3.485 -8.599 1.00 78.25 92 ILE A C 1
ATOM 722 O O . ILE A 1 92 ? 5.621 4.408 -9.387 1.00 78.25 92 ILE A O 1
ATOM 726 N N . VAL A 1 93 ? 4.455 3.478 -7.710 1.00 81.75 93 VAL A N 1
ATOM 727 C CA . VAL A 1 93 ? 3.456 4.521 -7.416 1.00 81.75 93 VAL A CA 1
ATOM 728 C C . VAL A 1 93 ? 3.856 5.340 -6.180 1.00 81.75 93 VAL A C 1
ATOM 730 O O . VAL A 1 93 ? 3.667 4.864 -5.078 1.00 81.75 93 VAL A O 1
ATOM 733 N N . PRO A 1 94 ? 4.359 6.571 -6.272 1.00 76.38 94 PRO A N 1
ATOM 734 C CA . PRO A 1 94 ? 4.758 7.338 -5.087 1.00 76.38 94 PRO A CA 1
ATOM 735 C C . PRO A 1 94 ? 3.579 7.557 -4.111 1.00 76.38 94 PRO A C 1
ATOM 737 O O . PRO A 1 94 ? 2.501 7.972 -4.533 1.00 76.38 94 PRO A O 1
ATOM 740 N N . LEU A 1 95 ? 3.781 7.278 -2.812 1.00 74.25 95 LEU A N 1
ATOM 741 C CA . LEU A 1 95 ? 2.744 7.414 -1.769 1.00 74.25 95 LEU A CA 1
ATOM 742 C C . LEU A 1 95 ? 2.993 8.549 -0.771 1.00 74.25 95 LEU A C 1
ATOM 744 O O . LEU A 1 95 ? 2.043 9.052 -0.182 1.00 74.25 95 LEU A O 1
ATOM 748 N N . SER A 1 96 ? 4.236 8.958 -0.540 1.00 64.06 96 SER A N 1
ATOM 749 C CA . SER A 1 96 ? 4.510 10.080 0.361 1.00 64.06 96 SER A CA 1
ATOM 750 C C . SER A 1 96 ? 5.873 10.683 0.095 1.00 64.06 96 SER A C 1
ATOM 752 O O . SER A 1 96 ? 6.883 9.987 0.148 1.00 64.06 96 SER A O 1
ATOM 754 N N . THR A 1 97 ? 5.863 11.985 -0.138 1.00 59.50 97 THR A N 1
ATOM 755 C CA . THR A 1 97 ? 7.013 12.857 -0.340 1.00 59.50 97 THR A CA 1
ATOM 756 C C . THR A 1 97 ? 7.508 13.394 0.998 1.00 59.50 97 THR A C 1
ATOM 758 O O . THR A 1 97 ? 6.728 13.494 1.945 1.00 59.50 97 THR A O 1
ATOM 761 N N . GLU A 1 98 ? 8.788 13.776 1.113 1.00 56.50 98 GLU A N 1
ATOM 762 C CA . GLU A 1 98 ? 9.251 14.541 2.289 1.00 56.50 98 GLU A CA 1
ATOM 763 C C . GLU A 1 98 ? 8.466 15.853 2.464 1.00 56.50 98 GLU A C 1
ATOM 765 O O . GLU A 1 98 ? 8.379 16.381 3.573 1.00 56.50 98 GLU A O 1
ATOM 770 N N . HIS A 1 99 ? 7.862 16.355 1.382 1.00 52.16 99 HIS A N 1
ATOM 771 C CA . HIS A 1 99 ? 7.188 17.649 1.338 1.00 52.16 99 HIS A CA 1
ATOM 772 C C . HIS A 1 99 ? 5.694 17.575 1.000 1.00 52.16 99 HIS A C 1
ATOM 774 O O . HIS A 1 99 ? 4.996 18.570 1.178 1.00 52.16 99 HIS A O 1
ATOM 780 N N . GLU A 1 100 ? 5.183 16.426 0.552 1.00 61.72 100 GLU A N 1
ATOM 781 C CA . GLU A 1 100 ? 3.798 16.295 0.085 1.00 61.72 100 GLU A CA 1
ATOM 782 C C . GLU A 1 100 ? 3.160 14.963 0.504 1.00 61.72 100 GLU A C 1
ATOM 784 O O . GLU A 1 100 ? 3.700 13.868 0.312 1.00 61.72 100 GLU A O 1
ATOM 789 N N . SER A 1 101 ? 1.959 15.068 1.065 1.00 66.25 101 SER A N 1
ATOM 790 C CA . SER A 1 101 ? 1.090 13.931 1.343 1.00 66.25 101 SER A CA 1
ATOM 791 C C . SER A 1 101 ? 0.289 13.578 0.094 1.00 66.25 101 SER A C 1
ATOM 793 O O . SER A 1 101 ? -0.291 14.463 -0.538 1.00 66.25 101 SER A O 1
ATOM 795 N N . VAL A 1 102 ? 0.177 12.294 -0.225 1.00 73.56 102 VAL A N 1
ATOM 796 C CA . VAL A 1 102 ? -0.711 11.830 -1.291 1.00 73.56 102 VAL A CA 1
ATOM 797 C C . VAL A 1 102 ? -2.146 11.758 -0.771 1.00 73.56 102 VAL A C 1
ATOM 799 O O . VAL A 1 102 ? -2.412 11.142 0.260 1.00 73.56 102 VAL A O 1
ATOM 802 N N . ASP A 1 103 ? -3.087 12.352 -1.509 1.00 82.38 103 ASP A N 1
ATOM 803 C CA . ASP A 1 103 ? -4.518 12.267 -1.200 1.00 82.38 103 ASP A CA 1
ATOM 804 C C . ASP A 1 103 ? -5.080 10.891 -1.597 1.00 82.38 103 ASP A C 1
ATOM 806 O O . ASP A 1 103 ? -5.718 10.739 -2.637 1.00 82.38 103 ASP A O 1
ATOM 810 N N . LEU A 1 104 ? -4.799 9.858 -0.799 1.00 85.56 104 LEU A N 1
ATOM 811 C CA . LEU A 1 104 ? -5.314 8.505 -1.010 1.00 85.56 104 LEU A CA 1
ATOM 812 C C . LEU A 1 104 ? -6.359 8.162 0.054 1.00 85.56 104 LEU A C 1
ATOM 814 O O . LEU A 1 104 ? -6.049 8.048 1.242 1.00 85.56 104 LEU A O 1
ATOM 818 N N . LYS A 1 105 ? -7.604 7.954 -0.383 1.00 88.69 105 LYS A N 1
ATOM 819 C CA . LYS A 1 105 ? -8.755 7.715 0.499 1.00 88.69 105 LYS A CA 1
ATOM 820 C C . LYS A 1 105 ? -9.259 6.281 0.423 1.00 88.69 105 LYS A C 1
ATOM 822 O O . LYS A 1 105 ? -9.237 5.649 -0.633 1.00 88.69 105 LYS A O 1
ATOM 827 N N . VAL A 1 106 ? -9.759 5.782 1.549 1.00 88.88 106 VAL A N 1
ATOM 828 C CA . VAL A 1 106 ? -10.444 4.492 1.635 1.00 88.88 106 VAL A CA 1
ATOM 829 C C . VAL A 1 106 ? -11.722 4.555 0.805 1.00 88.88 106 VAL A C 1
ATOM 831 O O . VAL A 1 106 ? -12.550 5.442 1.005 1.00 88.88 106 VAL A O 1
ATOM 834 N N . ARG A 1 107 ? -11.896 3.584 -0.095 1.00 88.69 107 ARG A N 1
ATOM 835 C CA . ARG A 1 107 ? -13.184 3.290 -0.732 1.00 88.69 107 ARG A CA 1
ATOM 836 C C . ARG A 1 107 ? -13.793 2.091 -0.031 1.00 88.69 107 ARG A C 1
ATOM 838 O O . ARG A 1 107 ? -13.391 0.959 -0.297 1.00 88.69 107 ARG A O 1
ATOM 845 N N . ALA A 1 108 ? -14.674 2.349 0.929 1.00 84.25 108 ALA A N 1
ATOM 846 C CA . ALA A 1 108 ? -15.285 1.282 1.708 1.00 84.25 108 ALA A CA 1
ATOM 847 C C . ALA A 1 108 ? -16.227 0.469 0.809 1.00 84.25 108 ALA A C 1
ATOM 849 O O . ALA A 1 108 ? -16.995 1.039 0.035 1.00 84.25 108 ALA A O 1
ATOM 850 N N . CYS A 1 109 ? -16.163 -0.860 0.904 1.00 76.12 109 CYS A N 1
ATOM 851 C CA . CYS A 1 109 ? -17.162 -1.715 0.274 1.00 76.12 109 CYS A CA 1
ATOM 852 C C . CYS A 1 109 ? -18.452 -1.600 1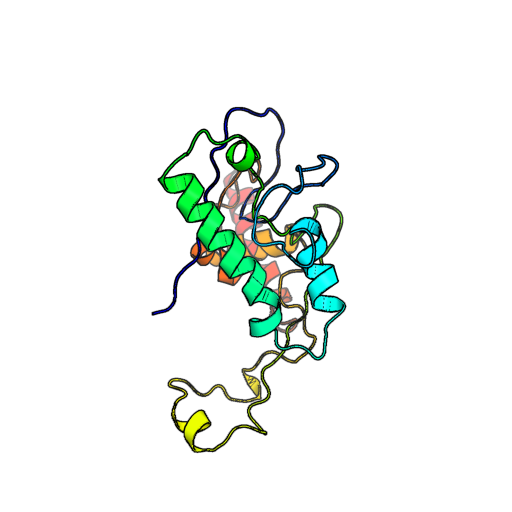.085 1.00 76.12 109 CYS A C 1
ATOM 854 O O . CYS A 1 109 ? -18.430 -1.849 2.292 1.00 76.12 109 CYS A O 1
ATOM 856 N N . ASP A 1 110 ? -19.546 -1.211 0.436 1.00 74.75 110 ASP A N 1
ATOM 857 C CA . ASP A 1 110 ? -20.873 -1.278 1.035 1.00 74.75 110 ASP A CA 1
ATOM 858 C C . ASP A 1 110 ? -21.428 -2.697 0.834 1.00 74.75 110 ASP A C 1
ATOM 860 O O . ASP A 1 110 ? -21.610 -3.103 -0.315 1.00 74.75 110 ASP A O 1
ATOM 864 N N . PRO A 1 111 ? -21.675 -3.471 1.906 1.00 73.75 111 PRO A N 1
ATOM 865 C CA . PRO A 1 111 ? -22.275 -4.794 1.795 1.00 73.75 111 PRO A CA 1
ATOM 866 C C . PRO A 1 111 ? -23.808 -4.751 1.710 1.00 73.75 111 PRO A C 1
ATOM 868 O O . PRO A 1 111 ? -24.429 -5.795 1.519 1.00 73.75 111 PRO A O 1
ATOM 871 N N . SER A 1 112 ? -24.451 -3.586 1.866 1.00 75.88 112 SER A N 1
ATOM 872 C CA . SER A 1 112 ? -25.912 -3.461 1.811 1.00 75.88 112 SER A CA 1
ATOM 873 C C . SER A 1 112 ? -26.556 -3.942 0.495 1.00 75.88 112 SER A C 1
ATOM 875 O O . SER A 1 112 ? -27.578 -4.630 0.586 1.00 75.88 112 SER A O 1
ATOM 877 N N . PRO A 1 113 ? -25.981 -3.698 -0.706 1.00 79.69 113 PRO A N 1
ATOM 878 C CA . PRO A 1 113 ? -26.555 -4.164 -1.965 1.00 79.69 113 PRO A CA 1
ATOM 879 C C . PRO A 1 113 ? -26.197 -5.624 -2.294 1.00 79.69 113 PRO A C 1
ATOM 881 O O . PRO A 1 113 ? -26.654 -6.149 -3.309 1.00 79.69 113 PRO A O 1
ATOM 884 N N . GLU A 1 114 ? -25.370 -6.292 -1.483 1.00 80.38 114 GLU A N 1
ATOM 885 C CA . GLU A 1 114 ? -24.964 -7.676 -1.733 1.00 80.38 114 GLU A CA 1
ATOM 886 C C . GLU A 1 114 ? -26.068 -8.672 -1.352 1.00 80.38 114 GLU A C 1
ATOM 888 O O . GLU A 1 114 ? -26.742 -8.536 -0.329 1.00 80.38 114 GLU A O 1
ATOM 893 N N . SER A 1 115 ? -26.220 -9.732 -2.151 1.00 84.06 115 SER A N 1
ATOM 894 C CA . SER A 1 115 ? -27.113 -10.850 -1.830 1.00 84.06 115 SER A CA 1
ATOM 895 C C . SER A 1 115 ? -26.648 -11.603 -0.579 1.00 84.06 115 SER A C 1
ATOM 897 O O . SER A 1 115 ? -25.442 -11.772 -0.372 1.00 84.06 115 SER A O 1
ATOM 899 N N . GLU A 1 116 ? -27.582 -12.174 0.182 1.00 81.94 116 GLU A N 1
ATOM 900 C CA . GLU A 1 116 ? -27.285 -12.982 1.378 1.00 81.94 116 GLU A CA 1
ATOM 901 C C . GLU A 1 116 ? -26.335 -14.163 1.098 1.00 81.94 116 GLU A C 1
ATOM 903 O O . GLU A 1 116 ? -25.493 -14.494 1.928 1.00 81.94 116 GLU A O 1
ATOM 908 N N . GLU A 1 117 ? -26.378 -14.733 -0.109 1.00 83.19 117 GLU A N 1
ATOM 909 C CA . GLU A 1 117 ? -25.470 -15.798 -0.569 1.00 83.19 117 GLU A CA 1
ATOM 910 C C . GLU A 1 117 ? -24.001 -15.357 -0.693 1.00 83.19 117 GLU A C 1
ATOM 912 O O . GLU A 1 117 ? -23.086 -16.182 -0.651 1.00 83.19 117 GLU A O 1
ATOM 917 N N . VAL A 1 118 ? -23.756 -14.065 -0.915 1.00 80.88 118 VAL A N 1
ATOM 918 C CA . VAL A 1 118 ? -22.407 -13.480 -0.976 1.00 80.88 118 VAL A CA 1
ATOM 919 C C . VAL A 1 118 ? -21.960 -13.102 0.429 1.00 80.88 118 VAL A C 1
ATOM 921 O O . VAL A 1 118 ? -20.844 -13.439 0.825 1.00 80.88 118 VAL A O 1
ATOM 924 N N . LYS A 1 119 ? -22.858 -12.525 1.235 1.00 77.69 119 LYS A N 1
ATOM 925 C CA . LYS A 1 119 ? -22.597 -12.239 2.651 1.00 77.69 119 LYS A CA 1
ATOM 926 C C . LYS A 1 119 ? -22.209 -13.500 3.419 1.00 77.69 119 LYS A C 1
ATOM 928 O O . LYS A 1 119 ? -21.201 -13.485 4.119 1.00 77.69 119 LYS A O 1
ATOM 933 N N . SER A 1 120 ? -22.901 -14.619 3.196 1.00 79.12 120 SER A N 1
ATOM 934 C CA . SER A 1 120 ? -22.609 -15.902 3.851 1.00 79.12 120 SER A CA 1
ATOM 935 C 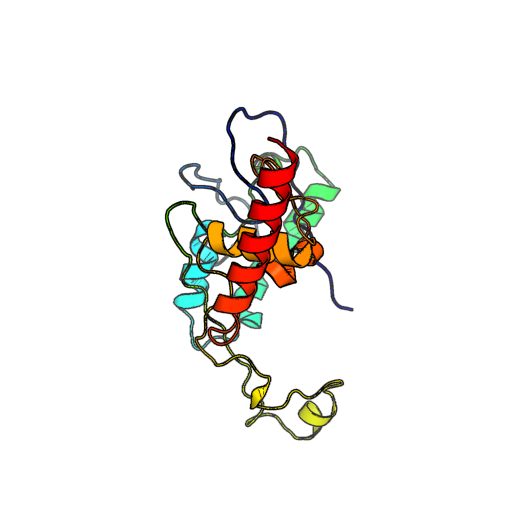C . SER A 1 120 ? -21.255 -16.518 3.471 1.00 79.12 120 SER A C 1
ATOM 937 O O . SER A 1 120 ? -20.808 -17.450 4.134 1.00 79.12 120 SER A O 1
ATOM 939 N N . LYS A 1 121 ? -20.590 -16.034 2.410 1.00 83.38 121 LYS A N 1
ATOM 940 C CA . LYS A 1 121 ? -19.240 -16.477 2.008 1.00 83.38 121 LYS A CA 1
ATOM 941 C C . LYS A 1 121 ? -18.122 -15.736 2.746 1.00 83.38 121 LYS A C 1
ATOM 943 O O . LYS A 1 121 ? -16.961 -16.132 2.632 1.00 83.38 121 LYS A O 1
ATOM 948 N N . HIS A 1 122 ? -18.434 -14.676 3.490 1.00 78.81 122 HIS A N 1
ATOM 949 C CA . HIS A 1 122 ? -17.441 -13.947 4.269 1.00 78.81 122 HIS A CA 1
ATOM 950 C C . HIS A 1 122 ? -17.031 -14.767 5.497 1.00 78.81 122 HIS A C 1
ATOM 952 O O . HIS A 1 122 ? -17.833 -15.010 6.392 1.00 78.81 122 HIS A O 1
ATOM 958 N N . LEU A 1 123 ? -15.761 -15.180 5.548 1.00 74.56 123 LEU A N 1
ATOM 959 C CA . LEU A 1 123 ? -15.226 -15.988 6.652 1.00 74.56 123 LEU A CA 1
ATOM 960 C C . LEU A 1 123 ? -15.122 -15.207 7.974 1.00 74.56 123 LEU A C 1
ATOM 962 O O . LEU A 1 123 ? -15.174 -15.811 9.040 1.00 74.56 123 LEU A O 1
ATOM 966 N N . VAL A 1 124 ? -14.965 -13.879 7.908 1.00 81.12 124 VAL A N 1
ATOM 967 C CA . VAL A 1 124 ? -14.849 -12.988 9.075 1.00 81.12 124 VAL A CA 1
ATOM 968 C C . VAL A 1 124 ? -15.656 -11.711 8.808 1.00 81.12 124 VAL A C 1
ATOM 970 O O . VAL A 1 124 ? -15.104 -10.735 8.293 1.00 81.12 124 VAL A O 1
ATOM 973 N N . PRO A 1 125 ? -16.974 -11.704 9.078 1.00 75.56 125 PRO A N 1
ATOM 974 C CA . PRO A 1 125 ? -17.776 -10.497 8.940 1.00 75.56 125 PRO A CA 1
ATOM 975 C C . PRO A 1 125 ? -17.346 -9.474 9.997 1.00 75.56 125 PRO A C 1
ATOM 977 O O . PRO A 1 125 ? -17.394 -9.740 11.196 1.00 75.56 125 PRO A O 1
ATOM 980 N N . LEU A 1 126 ? -16.915 -8.296 9.546 1.00 80.50 126 LEU A N 1
ATOM 981 C CA . LEU A 1 126 ? -16.622 -7.166 10.428 1.00 80.50 126 LEU A CA 1
ATOM 982 C C . LEU A 1 126 ? -17.922 -6.448 10.794 1.00 80.50 126 LEU A C 1
ATOM 984 O O . LEU A 1 126 ? -18.777 -6.261 9.918 1.00 80.50 126 LEU A O 1
ATOM 988 N N . LYS A 1 127 ? -18.047 -6.015 12.053 1.00 83.38 127 LYS A N 1
ATOM 989 C CA . LYS A 1 127 ? -19.111 -5.095 12.476 1.00 83.38 127 LYS A CA 1
ATOM 990 C C . LYS A 1 127 ? -18.924 -3.748 11.786 1.00 83.38 127 LYS A C 1
ATOM 992 O O . LYS A 1 127 ? -17.802 -3.391 11.434 1.00 83.38 127 LYS A O 1
ATOM 997 N N . ASP A 1 128 ? -20.001 -2.987 11.630 1.00 81.44 128 ASP A N 1
ATOM 998 C CA . ASP A 1 128 ? -19.938 -1.668 10.986 1.00 81.44 128 ASP A CA 1
ATOM 999 C C . ASP A 1 128 ? -18.993 -0.706 11.726 1.00 81.44 128 ASP A C 1
ATOM 1001 O O . ASP A 1 128 ? -18.280 0.063 11.091 1.00 81.44 128 ASP A O 1
ATOM 1005 N N . GLU A 1 129 ? -18.924 -0.825 13.054 1.00 82.19 129 GLU A N 1
ATOM 1006 C CA . GLU A 1 129 ? -18.044 -0.060 13.950 1.00 82.19 129 GLU A CA 1
ATOM 1007 C C . GLU A 1 129 ? -16.549 -0.312 13.686 1.00 82.19 129 GLU A C 1
ATOM 1009 O O . GLU A 1 129 ? -15.723 0.588 13.827 1.00 82.19 129 GLU A O 1
ATOM 1014 N N . ASP A 1 130 ? -16.209 -1.541 13.287 1.00 81.81 130 ASP A N 1
ATOM 1015 C CA . ASP A 1 130 ? -14.832 -1.989 13.054 1.00 81.81 130 ASP A CA 1
ATOM 1016 C C . ASP A 1 130 ? -14.375 -1.709 11.610 1.00 81.81 130 ASP A C 1
ATOM 1018 O O . ASP A 1 130 ? -13.205 -1.899 11.259 1.00 81.81 130 ASP A O 1
ATOM 1022 N N . ARG A 1 131 ? -15.295 -1.279 10.735 1.00 82.19 131 ARG A N 1
ATOM 1023 C CA . ARG A 1 131 ? -14.981 -0.941 9.346 1.00 82.19 131 ARG A CA 1
ATOM 1024 C C . ARG A 1 131 ? -14.416 0.465 9.257 1.00 82.19 131 ARG A C 1
ATOM 1026 O O . ARG A 1 131 ? -14.861 1.401 9.913 1.00 82.19 131 ARG A O 1
ATOM 1033 N N . ARG A 1 132 ? -13.453 0.636 8.353 1.00 84.25 132 ARG A N 1
ATOM 1034 C CA . ARG A 1 132 ? -12.941 1.970 8.044 1.00 84.25 132 ARG A CA 1
ATOM 1035 C C . ARG A 1 132 ? -14.010 2.806 7.341 1.00 84.25 132 ARG A C 1
ATOM 1037 O O . ARG A 1 132 ? -14.605 2.311 6.380 1.00 84.25 132 ARG A O 1
ATOM 1044 N N . PRO A 1 133 ? -14.210 4.065 7.760 1.00 86.56 133 PRO A N 1
ATOM 1045 C CA . PRO A 1 133 ? -15.171 4.936 7.113 1.00 86.56 133 PRO A CA 1
ATOM 1046 C C . PRO A 1 133 ? -14.737 5.259 5.683 1.00 86.56 133 PRO A C 1
ATOM 1048 O O . PRO A 1 133 ? -13.559 5.475 5.391 1.00 86.56 133 PRO A O 1
ATOM 1051 N N . ASN A 1 134 ? -15.710 5.312 4.775 1.00 88.75 134 ASN A N 1
ATOM 1052 C CA . ASN A 1 134 ? -15.458 5.732 3.403 1.00 88.75 134 ASN A CA 1
ATOM 1053 C C . ASN A 1 134 ? -14.903 7.165 3.377 1.00 88.75 134 ASN A C 1
ATOM 1055 O O . ASN A 1 134 ? -15.409 8.043 4.072 1.00 88.75 134 ASN A O 1
ATOM 1059 N N . GLY A 1 135 ? -13.880 7.411 2.562 1.00 88.31 135 GLY A N 1
ATOM 1060 C CA . GLY A 1 135 ? -13.244 8.723 2.456 1.00 88.31 135 GLY A CA 1
ATOM 1061 C C . GLY A 1 135 ? -12.197 9.023 3.533 1.00 88.31 135 GLY A C 1
ATOM 1062 O O . GLY A 1 135 ? -11.528 10.050 3.427 1.00 88.31 135 GLY A O 1
ATOM 1063 N N . SER A 1 136 ? -12.007 8.150 4.531 1.00 88.94 136 SER A N 1
ATOM 1064 C CA . SER A 1 136 ? -10.912 8.304 5.494 1.00 88.94 136 SER A CA 1
ATOM 1065 C C . SER A 1 136 ? -9.549 8.142 4.812 1.00 88.94 136 SER A C 1
ATOM 1067 O O . SER A 1 136 ? -9.473 7.482 3.770 1.00 88.94 136 SER A O 1
ATOM 1069 N N . PRO A 1 137 ? -8.453 8.659 5.393 1.00 87.94 137 PRO A N 1
ATOM 1070 C CA . PRO A 1 137 ? -7.114 8.407 4.868 1.00 87.94 137 PRO A CA 1
ATOM 1071 C C . PRO A 1 137 ? -6.843 6.898 4.755 1.00 87.94 137 PRO A C 1
ATOM 1073 O O . PRO A 1 137 ? -7.134 6.130 5.677 1.00 87.94 137 PRO A O 1
ATOM 1076 N N . ALA A 1 138 ? -6.347 6.452 3.599 1.00 86.31 138 ALA A N 1
ATOM 1077 C CA . ALA A 1 138 ? -5.998 5.049 3.364 1.00 86.31 138 ALA A CA 1
ATOM 1078 C C . ALA A 1 138 ? -4.602 4.711 3.893 1.00 86.31 138 ALA A C 1
ATOM 1080 O O . ALA A 1 138 ? -4.379 3.597 4.374 1.00 86.31 138 ALA A O 1
ATOM 1081 N N . VAL A 1 139 ? -3.698 5.685 3.810 1.00 86.00 139 VAL A N 1
ATOM 1082 C CA . VAL A 1 139 ? -2.312 5.612 4.266 1.00 86.00 139 VAL A CA 1
ATOM 1083 C C . VAL A 1 139 ? -1.993 6.814 5.147 1.00 86.00 139 VAL A C 1
ATOM 1085 O O . VAL A 1 139 ? -2.700 7.823 5.106 1.00 86.00 139 VAL A O 1
ATOM 1088 N N . VAL A 1 140 ? -0.950 6.686 5.961 1.00 83.75 140 VAL A N 1
ATOM 1089 C CA . VAL A 1 140 ? -0.387 7.791 6.745 1.00 83.75 140 VAL A CA 1
ATOM 1090 C C . VAL A 1 140 ? -0.063 9.000 5.868 1.00 83.75 140 VAL A C 1
ATOM 1092 O O . VAL A 1 140 ? 0.308 8.878 4.702 1.00 83.75 140 VAL A O 1
ATOM 1095 N N . SER A 1 141 ? -0.189 10.183 6.456 1.00 78.69 141 SER A N 1
ATOM 1096 C CA . SER A 1 141 ? -0.064 11.460 5.748 1.00 78.69 141 SER A CA 1
ATOM 1097 C C . SER A 1 141 ? 1.386 11.852 5.458 1.00 78.69 141 SER A C 1
ATOM 1099 O O . SER A 1 141 ? 1.650 12.647 4.560 1.00 78.69 141 SER A O 1
ATOM 1101 N N . SER A 1 142 ? 2.343 11.318 6.220 1.00 78.94 142 SER A N 1
ATOM 1102 C CA . SER A 1 142 ? 3.745 11.716 6.122 1.00 78.94 142 SER A CA 1
ATOM 1103 C C . SER A 1 142 ? 4.709 10.597 6.496 1.00 78.94 142 SER A C 1
ATOM 1105 O O . SER A 1 142 ? 4.407 9.724 7.312 1.00 78.94 142 SER A O 1
ATOM 1107 N N . MET A 1 143 ? 5.940 10.700 5.991 1.00 79.88 143 MET A N 1
ATOM 1108 C CA . MET A 1 143 ? 7.039 9.817 6.390 1.00 79.88 143 MET A CA 1
ATOM 1109 C C . MET A 1 143 ? 7.369 9.901 7.885 1.00 79.88 143 MET A C 1
ATOM 1111 O O . MET A 1 143 ? 7.858 8.939 8.471 1.00 79.88 143 MET A O 1
ATOM 1115 N N . LYS A 1 144 ? 7.097 11.040 8.530 1.00 82.44 144 LYS A N 1
ATOM 1116 C CA . LYS A 1 144 ? 7.268 11.188 9.979 1.00 82.44 144 LYS A CA 1
ATOM 1117 C C . LYS A 1 144 ? 6.275 10.314 10.747 1.00 82.44 144 LYS A C 1
ATOM 1119 O O . LYS A 1 144 ? 6.673 9.641 11.691 1.00 82.44 144 LYS A O 1
ATOM 1124 N N . GLU A 1 145 ? 5.012 10.330 10.333 1.00 82.19 145 GLU A N 1
ATOM 1125 C CA . GLU A 1 145 ? 3.955 9.501 10.915 1.00 82.19 145 GLU A CA 1
ATOM 1126 C C . GLU A 1 145 ? 4.225 8.013 10.663 1.00 82.19 145 GLU A C 1
ATOM 1128 O O . GLU A 1 145 ? 4.175 7.215 11.595 1.00 82.19 145 GLU A O 1
ATOM 1133 N N . PHE A 1 146 ? 4.632 7.661 9.438 1.00 85.12 146 PHE A N 1
ATOM 1134 C CA . PHE A 1 146 ? 5.073 6.307 9.102 1.00 85.12 146 PHE A CA 1
ATOM 1135 C C . PHE A 1 146 ? 6.168 5.802 10.051 1.00 85.12 146 PHE A C 1
ATOM 1137 O O . PHE A 1 146 ? 6.033 4.723 10.620 1.00 85.12 146 PHE A O 1
ATOM 1144 N N . ARG A 1 147 ? 7.239 6.588 10.246 1.00 84.50 147 ARG A N 1
ATOM 1145 C CA . ARG A 1 147 ? 8.361 6.209 11.119 1.00 84.50 147 ARG A CA 1
ATOM 1146 C C . ARG A 1 147 ? 7.935 6.052 12.573 1.00 84.50 147 ARG A C 1
ATOM 1148 O O . ARG A 1 147 ? 8.314 5.074 13.198 1.00 84.50 147 ARG A O 1
ATOM 1155 N N . ALA A 1 148 ? 7.089 6.947 13.082 1.00 85.62 148 ALA A N 1
ATOM 1156 C CA . ALA A 1 148 ? 6.557 6.817 14.437 1.00 85.62 148 ALA A CA 1
ATOM 1157 C C . ALA A 1 148 ? 5.762 5.511 14.616 1.00 85.62 148 ALA A C 1
ATOM 1159 O O . ALA A 1 148 ? 5.940 4.807 15.607 1.00 85.62 148 ALA A O 1
ATOM 1160 N N . ASN A 1 149 ? 4.927 5.152 13.638 1.00 87.12 149 ASN A N 1
ATOM 1161 C CA . ASN A 1 149 ? 4.189 3.890 13.671 1.00 87.12 149 ASN A CA 1
ATOM 1162 C C . ASN A 1 149 ? 5.114 2.676 13.492 1.00 87.12 149 ASN A C 1
ATOM 1164 O O . ASN A 1 149 ? 4.871 1.622 14.076 1.00 87.12 149 ASN A O 1
ATOM 1168 N N . PHE A 1 150 ? 6.160 2.800 12.677 1.00 86.12 150 PHE A N 1
ATOM 1169 C CA . PHE A 1 150 ? 7.161 1.756 12.471 1.00 86.12 150 PHE A CA 1
ATOM 1170 C C . PHE A 1 150 ? 7.957 1.470 13.741 1.00 86.12 150 PHE A C 1
ATOM 1172 O O . PHE A 1 150 ? 8.086 0.310 14.117 1.00 86.12 150 PHE A O 1
ATOM 1179 N N . ASP A 1 151 ? 8.390 2.509 14.450 1.00 88.00 151 ASP A N 1
ATOM 1180 C CA . ASP A 1 151 ? 9.072 2.371 15.735 1.00 88.00 151 ASP A CA 1
ATOM 1181 C C . ASP A 1 151 ? 8.205 1.612 16.743 1.00 88.00 151 ASP A C 1
ATOM 1183 O O . ASP A 1 151 ? 8.690 0.699 17.401 1.00 88.00 151 ASP A O 1
ATOM 1187 N N . ILE A 1 152 ? 6.900 1.898 16.803 1.00 86.69 152 ILE A N 1
ATOM 1188 C CA . ILE A 1 152 ? 5.971 1.165 17.677 1.00 86.69 152 ILE A CA 1
ATOM 1189 C C . ILE A 1 152 ? 5.893 -0.316 17.287 1.00 86.69 152 ILE A C 1
ATOM 1191 O O . ILE A 1 152 ? 6.003 -1.182 18.152 1.00 86.69 152 ILE A O 1
ATOM 1195 N N . VAL A 1 153 ? 5.704 -0.613 15.998 1.00 86.31 153 VAL A N 1
ATOM 1196 C CA . VAL A 1 153 ? 5.576 -1.993 15.492 1.00 86.31 153 VAL A CA 1
ATOM 1197 C C . VAL A 1 153 ? 6.863 -2.792 15.697 1.00 86.31 153 VAL A C 1
ATOM 1199 O O . VAL A 1 153 ? 6.805 -3.991 15.958 1.00 86.31 153 VAL A O 1
ATOM 1202 N N . CYS A 1 154 ? 8.017 -2.137 15.599 1.00 86.75 154 CYS A N 1
ATOM 1203 C CA . CYS A 1 154 ? 9.324 -2.747 15.812 1.00 86.75 154 CYS A CA 1
ATOM 1204 C C . CYS A 1 154 ? 9.824 -2.629 17.258 1.00 86.75 154 CYS A C 1
ATOM 1206 O O . CYS A 1 154 ? 10.982 -2.944 17.511 1.00 86.75 154 CYS A O 1
ATOM 1208 N N . GLU A 1 155 ? 9.007 -2.154 18.203 1.00 87.31 155 GLU A N 1
ATOM 1209 C CA . GLU A 1 155 ? 9.409 -1.936 19.602 1.00 87.31 155 GLU A CA 1
ATOM 1210 C C . GLU A 1 155 ? 10.722 -1.127 19.734 1.00 87.31 155 GLU A C 1
ATOM 1212 O O . GLU A 1 155 ? 11.587 -1.408 20.563 1.00 87.31 155 GLU A O 1
ATOM 1217 N N . ASN A 1 156 ? 10.891 -0.120 18.874 1.00 85.06 156 ASN A N 1
ATOM 1218 C CA . ASN A 1 156 ? 12.074 0.730 18.717 1.00 85.06 156 ASN A CA 1
ATOM 1219 C C . ASN A 1 156 ? 13.377 -0.006 18.349 1.00 85.06 156 ASN A C 1
ATOM 1221 O O . ASN A 1 156 ? 14.443 0.611 18.358 1.00 85.06 156 ASN A O 1
ATOM 1225 N N . SER A 1 157 ? 13.332 -1.286 17.964 1.00 86.88 157 SER A N 1
ATOM 1226 C CA . SER A 1 157 ? 14.537 -2.065 17.638 1.00 86.88 157 SER A CA 1
ATOM 1227 C C . SER A 1 157 ? 15.313 -1.527 16.428 1.00 86.88 157 SER A C 1
ATOM 1229 O O . SER A 1 157 ? 16.480 -1.864 16.246 1.00 86.88 157 SER A O 1
ATOM 1231 N N . LEU A 1 158 ? 14.656 -0.726 15.584 1.00 85.62 158 LEU A N 1
ATOM 1232 C CA . LEU A 1 158 ? 15.190 -0.158 14.344 1.00 85.62 158 LEU A CA 1
ATOM 1233 C C . LEU A 1 158 ? 15.114 1.380 14.315 1.00 85.62 158 LEU A C 1
ATOM 1235 O O . LEU A 1 158 ? 15.182 1.966 13.239 1.00 85.62 158 LEU A O 1
ATOM 1239 N N . HIS A 1 159 ? 14.993 2.039 15.473 1.00 83.50 159 HIS A N 1
ATOM 1240 C CA . HIS A 1 159 ? 14.878 3.504 15.554 1.00 83.50 159 HIS A CA 1
ATOM 1241 C C . HIS A 1 159 ? 16.064 4.229 14.888 1.00 83.50 159 HIS A C 1
ATOM 1243 O O . HIS A 1 159 ? 15.888 5.240 14.211 1.00 83.50 159 HIS A O 1
ATOM 1249 N N . ASP A 1 160 ? 17.276 3.692 15.052 1.00 82.69 160 ASP A N 1
ATOM 1250 C CA . ASP A 1 160 ? 18.512 4.289 14.525 1.00 82.69 160 ASP A CA 1
ATOM 1251 C C . ASP A 1 160 ? 18.825 3.857 13.081 1.00 82.69 160 ASP A C 1
ATOM 1253 O O . ASP A 1 160 ? 19.928 4.086 12.581 1.00 82.69 160 ASP A O 1
ATOM 1257 N N . LEU A 1 161 ? 17.873 3.210 12.401 1.00 83.06 161 LEU A N 1
ATOM 1258 C CA . LEU A 1 161 ? 18.019 2.844 10.999 1.00 83.06 161 LEU A CA 1
ATOM 1259 C C . LEU A 1 161 ? 18.144 4.113 10.147 1.00 83.06 161 LEU A C 1
ATOM 1261 O O . LEU A 1 161 ? 17.241 4.952 10.128 1.00 83.06 161 LEU A O 1
ATOM 1265 N N . ASP A 1 162 ? 19.242 4.231 9.395 1.00 80.94 162 ASP A N 1
ATOM 1266 C CA . ASP A 1 162 ? 19.305 5.219 8.324 1.00 80.94 162 ASP A CA 1
ATOM 1267 C C . ASP A 1 162 ? 18.331 4.795 7.227 1.00 80.94 162 ASP A C 1
ATOM 1269 O O . ASP A 1 162 ? 18.489 3.761 6.582 1.00 80.94 162 ASP A O 1
ATOM 1273 N N . TRP A 1 163 ? 17.300 5.606 7.043 1.00 77.19 163 TRP A N 1
ATOM 1274 C CA . TRP A 1 163 ? 16.222 5.355 6.108 1.00 77.19 163 TRP A CA 1
ATOM 1275 C C . TRP A 1 163 ? 16.663 5.546 4.640 1.00 77.19 163 TRP A C 1
ATOM 1277 O O . TRP A 1 163 ? 15.978 5.115 3.713 1.00 77.19 163 TRP A O 1
ATOM 1287 N N . ASN A 1 164 ? 17.848 6.097 4.388 1.00 75.69 164 ASN A N 1
ATOM 1288 C CA . ASN A 1 164 ? 18.374 6.267 3.037 1.00 75.69 164 ASN A CA 1
ATOM 1289 C C . ASN A 1 164 ? 18.537 4.927 2.292 1.00 75.69 164 ASN A C 1
ATOM 1291 O O . ASN A 1 164 ? 19.279 4.047 2.715 1.00 75.69 164 ASN A O 1
ATOM 1295 N N . ASN A 1 165 ? 17.889 4.791 1.129 1.00 70.81 165 ASN A N 1
ATOM 1296 C CA . ASN A 1 165 ? 17.942 3.612 0.252 1.00 70.81 165 ASN A CA 1
ATOM 1297 C C . ASN A 1 165 ? 17.436 2.307 0.891 1.00 70.81 165 ASN A C 1
ATOM 1299 O O . ASN A 1 165 ? 17.796 1.211 0.456 1.00 70.81 165 ASN A O 1
ATOM 1303 N N . VAL A 1 166 ? 16.572 2.406 1.902 1.00 76.69 166 VAL A N 1
ATOM 1304 C CA . VAL A 1 166 ? 15.988 1.232 2.559 1.00 76.69 166 VAL A CA 1
ATOM 1305 C C . VAL A 1 166 ? 14.841 0.674 1.733 1.00 76.69 166 VAL A C 1
ATOM 1307 O O . VAL A 1 166 ? 13.879 1.393 1.472 1.00 76.69 166 VAL A O 1
ATOM 1310 N N . VAL A 1 167 ? 14.911 -0.619 1.395 1.00 75.19 167 VAL A N 1
ATOM 1311 C CA . VAL A 1 167 ? 13.803 -1.362 0.785 1.00 75.19 167 VAL A CA 1
ATOM 1312 C C . VAL A 1 167 ? 13.148 -2.297 1.776 1.00 75.19 167 VAL A C 1
ATOM 1314 O O . VAL A 1 167 ? 13.793 -3.213 2.283 1.00 75.19 167 VAL A O 1
ATOM 1317 N N . VAL A 1 168 ? 11.850 -2.092 2.016 1.00 71.31 168 VAL A N 1
ATOM 1318 C CA . VAL A 1 168 ? 11.083 -2.909 2.959 1.00 71.31 168 VAL A CA 1
ATOM 1319 C C . VAL A 1 168 ? 9.960 -3.671 2.248 1.00 71.31 168 VAL A C 1
ATOM 1321 O O . VAL A 1 168 ? 9.210 -3.082 1.464 1.00 71.31 168 VAL A O 1
ATOM 1324 N N . PRO A 1 169 ? 9.806 -4.983 2.504 1.00 73.62 169 PRO A N 1
ATOM 1325 C CA . PRO A 1 169 ? 8.659 -5.743 2.028 1.00 73.62 169 PRO A CA 1
ATOM 1326 C C . PRO A 1 169 ? 7.347 -5.206 2.608 1.00 73.62 169 PRO A C 1
ATOM 1328 O O . PRO A 1 169 ? 7.245 -4.964 3.809 1.00 73.62 169 PRO A O 1
ATOM 1331 N N . CYS A 1 170 ? 6.314 -5.107 1.768 1.00 67.06 170 CYS A N 1
ATOM 1332 C CA . CYS A 1 170 ? 5.008 -4.544 2.129 1.00 67.06 170 CYS A CA 1
ATOM 1333 C C . CYS A 1 170 ? 4.405 -5.162 3.407 1.00 67.06 170 CYS A C 1
ATOM 1335 O O . CYS A 1 170 ? 3.896 -4.439 4.257 1.00 67.06 170 CYS A O 1
ATOM 1337 N N . SER A 1 171 ? 4.524 -6.480 3.608 1.00 73.56 171 SER A N 1
ATOM 1338 C CA . SER A 1 171 ? 3.974 -7.149 4.797 1.00 73.56 171 SER A CA 1
ATOM 1339 C C . SER A 1 171 ? 4.635 -6.732 6.111 1.00 73.56 171 SER A C 1
ATOM 1341 O O . SER A 1 171 ? 3.987 -6.802 7.148 1.00 73.56 171 SER A O 1
ATOM 1343 N N . ALA A 1 172 ? 5.899 -6.304 6.084 1.00 74.44 172 ALA A N 1
ATOM 1344 C CA . ALA A 1 172 ? 6.616 -5.887 7.288 1.00 74.44 172 ALA A CA 1
ATOM 1345 C C . ALA A 1 172 ? 6.200 -4.485 7.763 1.00 74.44 172 ALA A C 1
ATOM 1347 O O . ALA A 1 172 ? 6.352 -4.166 8.934 1.00 74.44 172 ALA A O 1
ATOM 1348 N N . VAL A 1 173 ? 5.659 -3.661 6.861 1.00 81.75 173 VAL A N 1
ATOM 1349 C CA . VAL A 1 173 ? 5.335 -2.246 7.119 1.00 81.75 173 VAL A CA 1
ATOM 1350 C C . VAL A 1 173 ? 3.857 -1.918 6.937 1.00 81.75 173 VAL A C 1
ATOM 1352 O O . VAL A 1 173 ? 3.451 -0.781 7.165 1.00 81.75 173 VAL A O 1
ATOM 1355 N N . ALA A 1 174 ? 3.036 -2.898 6.546 1.00 82.06 174 ALA A N 1
ATOM 1356 C CA . ALA A 1 174 ? 1.609 -2.712 6.298 1.00 82.06 174 ALA A CA 1
ATOM 1357 C C . ALA A 1 174 ? 0.902 -2.070 7.500 1.00 82.06 174 ALA A C 1
ATOM 1359 O O . ALA A 1 174 ? 0.132 -1.132 7.321 1.00 82.06 174 ALA A O 1
ATOM 1360 N N . SER A 1 175 ? 1.218 -2.516 8.719 1.00 84.00 175 SER A N 1
ATOM 1361 C CA . SER A 1 175 ? 0.668 -1.945 9.954 1.00 84.00 175 SER A CA 1
ATOM 1362 C C . SER A 1 175 ? 1.111 -0.500 10.191 1.00 84.00 175 SER A C 1
ATOM 1364 O O . SER A 1 175 ? 0.338 0.294 10.712 1.00 84.00 175 SER A O 1
ATOM 1366 N N . SER A 1 176 ? 2.326 -0.135 9.781 1.00 87.06 176 SER A N 1
ATOM 1367 C CA . SER A 1 176 ? 2.886 1.209 9.972 1.00 87.06 176 SER A CA 1
ATOM 1368 C C . SER A 1 176 ? 2.367 2.227 8.953 1.00 87.06 176 SER A C 1
ATOM 1370 O O . SER A 1 176 ? 2.343 3.423 9.233 1.00 87.06 176 SER A O 1
ATOM 1372 N N . LEU A 1 177 ? 1.911 1.757 7.785 1.00 85.00 177 LEU A N 1
ATOM 1373 C CA . LEU A 1 177 ? 1.256 2.577 6.759 1.00 85.00 177 LEU A CA 1
ATOM 1374 C C . LEU A 1 177 ? -0.193 2.924 7.101 1.00 85.00 177 LEU A C 1
ATOM 1376 O O . LEU A 1 177 ? -0.764 3.823 6.490 1.00 85.00 177 LEU A O 1
ATOM 1380 N N . VAL A 1 178 ? -0.802 2.214 8.046 1.00 84.81 178 VAL A N 1
ATOM 1381 C CA . VAL A 1 178 ? -2.176 2.459 8.471 1.00 84.81 178 VAL A CA 1
ATOM 1382 C C . VAL A 1 178 ? -2.242 3.699 9.369 1.00 84.81 178 VAL A C 1
ATOM 1384 O O . VAL A 1 178 ? -1.541 3.737 10.380 1.00 84.81 178 VAL A O 1
ATOM 1387 N N . PRO A 1 179 ? -3.116 4.679 9.066 1.00 85.38 179 PRO A N 1
ATOM 1388 C CA . PRO A 1 179 ? -3.376 5.798 9.967 1.00 85.38 179 PRO A CA 1
ATOM 1389 C C . PRO A 1 179 ? -3.891 5.311 11.320 1.00 85.38 179 PRO A C 1
ATOM 1391 O O . PRO A 1 179 ? -4.820 4.498 11.388 1.00 85.38 179 PRO A O 1
ATOM 1394 N N . VAL A 1 180 ? -3.308 5.831 12.398 1.00 83.00 180 VAL A N 1
ATOM 1395 C CA . VAL A 1 180 ? -3.757 5.535 13.761 1.00 83.00 180 VAL A CA 1
ATOM 1396 C C . VAL A 1 180 ? -5.009 6.369 14.054 1.00 83.00 180 VAL A C 1
ATOM 1398 O O . VAL A 1 180 ? -4.987 7.580 13.827 1.00 83.00 180 VAL A O 1
ATOM 1401 N N . PRO A 1 181 ? -6.102 5.771 14.568 1.00 79.00 181 PRO A N 1
ATOM 1402 C CA . PRO A 1 181 ? -7.279 6.529 14.980 1.00 79.00 181 PRO A CA 1
ATOM 1403 C C . PRO A 1 181 ? -6.917 7.634 15.976 1.00 79.00 181 PRO A C 1
ATOM 1405 O O . PRO A 1 181 ? -6.128 7.412 16.897 1.00 79.00 181 PRO A O 1
ATOM 1408 N N . GLU A 1 182 ? -7.534 8.807 15.838 1.00 75.56 182 GLU A N 1
ATOM 1409 C CA . GLU A 1 182 ? -7.211 9.997 16.641 1.00 75.56 182 GLU A CA 1
ATOM 1410 C C . GLU A 1 182 ? -7.273 9.727 18.156 1.00 75.56 182 GLU A C 1
ATOM 1412 O O . GLU A 1 182 ? -6.400 10.153 18.915 1.00 75.56 182 GLU A O 1
ATOM 1417 N N . GLN A 1 183 ? -8.234 8.902 18.580 1.00 72.75 183 GLN A N 1
ATOM 1418 C CA . GLN A 1 183 ? -8.404 8.465 19.968 1.00 72.75 183 GLN A CA 1
ATOM 1419 C C . GLN A 1 183 ? -7.173 7.762 20.571 1.00 72.75 183 GLN A C 1
ATOM 1421 O O . GLN A 1 183 ? -7.015 7.772 21.787 1.00 72.75 183 GLN A O 1
ATOM 1426 N N . TYR A 1 184 ? -6.278 7.197 19.754 1.00 74.38 184 TYR A N 1
ATOM 1427 C CA . TYR A 1 184 ? -5.059 6.511 20.205 1.00 74.38 184 TYR A CA 1
ATOM 1428 C C . TYR A 1 184 ? -3.768 7.212 19.770 1.00 74.38 184 TYR A C 1
ATOM 1430 O O . TYR A 1 184 ? -2.687 6.845 20.234 1.00 74.38 184 TYR A O 1
ATOM 1438 N N . ALA A 1 185 ? -3.854 8.250 18.933 1.00 69.25 185 ALA A N 1
ATOM 1439 C CA . ALA A 1 185 ? -2.688 8.956 18.405 1.00 69.25 185 ALA A CA 1
ATOM 1440 C C . ALA A 1 185 ? -1.797 9.532 19.522 1.00 69.25 185 ALA A C 1
ATOM 1442 O O . ALA A 1 185 ? -0.571 9.442 19.465 1.00 69.25 185 ALA A O 1
ATOM 1443 N N . HIS A 1 186 ? -2.407 10.056 20.590 1.00 63.12 186 HIS A N 1
ATOM 1444 C CA . HIS A 1 186 ? -1.679 10.594 21.741 1.00 63.12 186 HIS A CA 1
ATOM 1445 C C . HIS A 1 186 ? -0.927 9.510 22.536 1.00 63.12 186 HIS A C 1
ATOM 1447 O O . HIS A 1 186 ? 0.175 9.763 23.021 1.00 63.12 186 HIS A O 1
ATOM 1453 N N . GLN A 1 187 ? -1.481 8.298 22.640 1.00 60.56 187 GLN A N 1
ATOM 1454 C CA . GLN A 1 187 ? -0.856 7.168 23.342 1.00 60.56 187 GLN A CA 1
ATOM 1455 C C . GLN A 1 187 ? 0.299 6.584 22.527 1.00 60.56 187 GLN A C 1
ATOM 1457 O O . GLN A 1 187 ? 1.370 6.318 23.073 1.00 60.56 187 GLN A O 1
ATOM 1462 N N . ALA A 1 188 ? 0.104 6.467 21.211 1.00 60.16 188 ALA A N 1
ATOM 1463 C CA . ALA A 1 188 ? 1.136 6.063 20.265 1.00 60.16 188 ALA A CA 1
ATOM 1464 C C . ALA A 1 188 ? 2.353 7.004 20.340 1.00 60.16 188 ALA A C 1
ATOM 1466 O O . ALA A 1 188 ? 3.476 6.554 20.567 1.00 60.16 188 ALA A O 1
ATOM 1467 N N . MET A 1 189 ? 2.129 8.322 20.267 1.00 59.38 189 MET 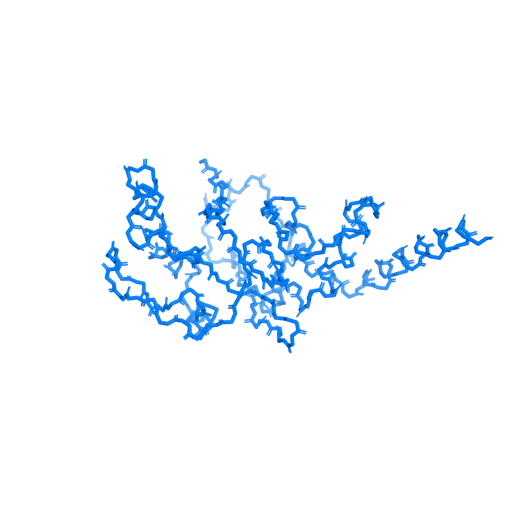A N 1
ATOM 1468 C CA . MET A 1 189 ? 3.217 9.303 20.369 1.00 59.38 189 MET A CA 1
ATOM 1469 C C . MET A 1 189 ? 3.877 9.334 21.756 1.00 59.38 189 MET A C 1
ATOM 1471 O O . MET A 1 189 ? 5.094 9.504 21.854 1.00 59.38 189 MET A O 1
ATOM 1475 N N . ALA A 1 190 ? 3.108 9.149 22.835 1.00 60.03 190 ALA A N 1
ATOM 1476 C CA . ALA A 1 190 ? 3.649 9.111 24.194 1.00 60.03 190 ALA A CA 1
ATOM 1477 C C . ALA A 1 190 ? 4.566 7.898 24.434 1.00 60.03 190 ALA A C 1
ATOM 1479 O O . ALA A 1 190 ? 5.593 8.038 25.103 1.00 60.03 190 ALA A O 1
ATOM 1480 N N . SER A 1 191 ? 4.236 6.736 23.860 1.00 57.59 191 SER A N 1
ATOM 1481 C CA . SER A 1 191 ? 5.070 5.529 23.937 1.00 57.59 191 SER A CA 1
ATOM 1482 C C . SER A 1 191 ? 6.450 5.762 23.308 1.00 57.59 191 SER A C 1
ATOM 1484 O O . SER A 1 191 ? 7.479 5.583 23.965 1.00 57.59 191 SER A O 1
ATOM 1486 N N . VAL A 1 192 ? 6.480 6.306 22.085 1.00 57.66 192 VAL A N 1
ATOM 1487 C CA . VAL A 1 192 ? 7.724 6.637 21.362 1.00 57.66 192 VAL A CA 1
ATOM 1488 C C . VAL A 1 192 ? 8.563 7.668 22.130 1.00 57.66 192 VAL A C 1
ATOM 1490 O O . VAL A 1 192 ? 9.780 7.515 22.277 1.00 57.66 192 VAL A O 1
ATOM 1493 N N . ALA A 1 193 ? 7.923 8.701 22.689 1.00 59.25 193 ALA A N 1
ATOM 1494 C CA . ALA A 1 193 ? 8.599 9.733 23.478 1.00 59.25 193 ALA A CA 1
ATOM 1495 C C . ALA A 1 193 ? 9.212 9.197 24.790 1.00 59.25 193 ALA A C 1
ATOM 1497 O O . ALA A 1 193 ? 10.239 9.698 25.254 1.00 59.25 193 ALA A O 1
ATOM 1498 N N . SER A 1 194 ? 8.592 8.186 25.405 1.00 56.62 194 SER A N 1
ATOM 1499 C CA . SER A 1 194 ? 9.078 7.570 26.644 1.00 56.62 194 SER A CA 1
ATOM 1500 C C . SER A 1 194 ? 10.319 6.708 26.400 1.00 56.62 194 SER A C 1
ATOM 1502 O O . SER A 1 194 ? 11.318 6.832 27.116 1.00 56.62 194 SER A O 1
ATOM 1504 N N . VAL A 1 195 ? 10.306 5.899 25.335 1.00 57.16 195 VAL A N 1
ATOM 1505 C CA . VAL A 1 195 ? 11.449 5.048 24.967 1.00 57.16 195 VAL A CA 1
ATOM 1506 C C . VAL A 1 195 ? 12.652 5.892 24.545 1.00 57.16 195 VAL A C 1
ATOM 1508 O O . VAL A 1 195 ? 13.755 5.683 25.049 1.00 57.16 195 VAL A O 1
ATOM 1511 N N . THR A 1 196 ? 12.448 6.906 23.701 1.00 55.81 196 THR A N 1
ATOM 1512 C CA . THR A 1 196 ? 13.525 7.824 23.280 1.00 55.81 196 THR A CA 1
ATOM 1513 C C . THR A 1 196 ? 14.143 8.575 24.463 1.00 55.81 196 THR A C 1
ATOM 1515 O O . THR A 1 196 ? 15.364 8.726 24.532 1.00 55.81 196 THR A O 1
ATOM 1518 N N . ARG A 1 197 ? 13.339 8.982 25.455 1.00 56.56 197 ARG A N 1
ATOM 1519 C CA . ARG A 1 197 ? 13.842 9.582 26.702 1.00 56.56 197 ARG A CA 1
ATOM 1520 C C . ARG A 1 197 ? 14.667 8.591 27.531 1.00 56.56 197 ARG A C 1
ATOM 1522 O O . ARG A 1 197 ? 15.707 8.981 28.055 1.00 56.56 197 ARG A O 1
ATOM 1529 N N . SER A 1 198 ? 14.224 7.336 27.631 1.00 53.62 198 SER A N 1
ATOM 1530 C CA . SER A 1 198 ? 14.924 6.281 28.377 1.00 53.62 198 SER A CA 1
ATOM 1531 C C . SER A 1 198 ? 16.266 5.896 27.745 1.00 53.62 198 SER A C 1
ATOM 1533 O O . SER A 1 198 ? 17.253 5.715 28.458 1.00 53.62 198 SER A O 1
ATOM 1535 N N . LEU A 1 199 ? 16.333 5.821 26.413 1.00 52.56 199 LEU A N 1
ATOM 1536 C CA . LEU A 1 199 ? 17.583 5.576 25.690 1.00 52.56 199 LEU A CA 1
ATOM 1537 C C . LEU A 1 199 ? 18.546 6.757 25.843 1.00 52.56 199 LEU A C 1
ATOM 1539 O O . LEU A 1 199 ? 19.710 6.560 26.187 1.00 52.56 199 LEU A O 1
ATOM 1543 N N . ARG A 1 200 ? 18.046 7.994 25.714 1.00 52.00 200 ARG A N 1
ATOM 1544 C CA . ARG A 1 200 ? 18.860 9.203 25.892 1.00 52.00 200 ARG A CA 1
ATOM 1545 C C . ARG A 1 200 ? 19.465 9.309 27.292 1.00 52.00 200 ARG A C 1
ATOM 1547 O O . ARG A 1 200 ? 20.622 9.690 27.404 1.00 52.00 200 ARG A O 1
ATOM 1554 N N . SER A 1 201 ? 18.727 8.937 28.341 1.00 61.19 201 SER A N 1
ATOM 1555 C CA . SER A 1 201 ? 19.256 8.936 29.714 1.00 61.19 201 SER A CA 1
ATOM 1556 C C . SER A 1 201 ? 20.268 7.821 29.992 1.00 61.19 201 SER A C 1
ATOM 1558 O O . SER A 1 201 ? 20.938 7.867 31.013 1.00 61.19 201 SER A O 1
ATOM 1560 N N . ARG A 1 202 ? 20.347 6.790 29.140 1.00 63.31 202 ARG A N 1
ATOM 1561 C CA . ARG A 1 202 ? 21.329 5.698 29.263 1.00 63.31 202 ARG A CA 1
ATOM 1562 C C . ARG A 1 202 ? 22.637 5.978 28.515 1.00 63.31 202 ARG A C 1
ATOM 1564 O O . ARG A 1 202 ? 23.598 5.245 28.712 1.00 63.31 202 ARG A O 1
ATOM 1571 N N . MET A 1 203 ? 22.663 6.998 27.655 1.00 49.56 203 MET A N 1
ATOM 1572 C CA . MET A 1 203 ? 23.829 7.378 26.842 1.00 49.56 203 MET A CA 1
ATOM 1573 C C . MET A 1 203 ? 24.603 8.586 27.401 1.00 49.56 203 MET A C 1
ATOM 1575 O O . MET A 1 203 ? 25.613 8.975 26.818 1.00 49.56 203 MET A O 1
ATOM 1579 N N . THR A 1 204 ? 24.136 9.178 28.503 1.00 45.06 204 THR A N 1
ATOM 1580 C CA . THR A 1 204 ? 24.800 10.245 29.275 1.00 45.06 204 THR A CA 1
ATOM 1581 C C . THR A 1 204 ? 25.241 9.715 30.624 1.00 45.06 204 THR A C 1
ATOM 1583 O O . THR A 1 204 ? 26.382 10.016 31.027 1.00 45.06 204 THR A O 1
#

pLDDT: mean 70.42, std 19.96, range [21.45, 93.88]